Protein AF-K5WWP1-F1 (afdb_monomer_lite)

Organism: Phanerochaete carnosa (strain HHB-10118-sp) (NCBI:txid650164)

pLDDT: mean 83.4, std 16.12, range [35.53, 98.56]

Radius of gyration: 23.08 Å; chains: 1; bounding box: 50×76×66 Å

Structure (mmCIF, N/CA/C/O backbone):
data_AF-K5WWP1-F1
#
_entry.id   AF-K5WWP1-F1
#
loop_
_atom_site.group_PDB
_atom_site.id
_atom_site.type_symbol
_atom_site.label_atom_id
_atom_site.label_alt_id
_atom_site.label_comp_id
_atom_site.label_asym_id
_atom_site.label_entity_id
_atom_site.label_seq_id
_atom_site.pdbx_PDB_ins_code
_atom_site.Cartn_x
_atom_site.Cartn_y
_atom_site.Cartn_z
_atom_site.occupancy
_atom_site.B_iso_or_equiv
_atom_site.auth_seq_id
_atom_site.auth_comp_id
_atom_site.auth_asym_id
_atom_site.auth_atom_id
_atom_site.pdbx_PDB_model_num
ATOM 1 N N . MET A 1 1 ? -17.047 -21.726 -10.099 1.00 39.91 1 MET A N 1
ATOM 2 C CA . MET A 1 1 ? -16.607 -21.781 -8.687 1.00 39.91 1 MET A CA 1
ATOM 3 C C . MET A 1 1 ? -17.241 -20.630 -7.923 1.00 39.91 1 MET A C 1
ATOM 5 O O . MET A 1 1 ? -16.586 -19.659 -7.575 1.00 39.91 1 MET A O 1
ATOM 9 N N . LEU A 1 2 ? -18.554 -20.727 -7.747 1.00 35.66 2 LEU A N 1
ATOM 10 C CA . LEU A 1 2 ? -19.365 -19.831 -6.935 1.00 35.66 2 LEU A CA 1
ATOM 11 C C . LEU A 1 2 ? -19.720 -20.584 -5.651 1.00 35.66 2 LEU A C 1
ATOM 13 O O . LEU A 1 2 ? -19.898 -21.797 -5.699 1.00 35.66 2 LEU A O 1
ATOM 17 N N . SER A 1 3 ? -19.920 -19.837 -4.565 1.00 37.62 3 SER A N 1
ATOM 18 C CA . SER A 1 3 ? -20.770 -20.236 -3.438 1.00 37.62 3 SER A CA 1
ATOM 19 C C . SER A 1 3 ? -20.226 -21.298 -2.468 1.00 37.62 3 SER A C 1
ATOM 21 O O . SER A 1 3 ? -20.740 -22.408 -2.383 1.00 37.62 3 SER A O 1
ATOM 23 N N . HIS A 1 4 ? -19.306 -20.878 -1.600 1.00 35.53 4 HIS A N 1
ATOM 24 C CA . HIS A 1 4 ? -19.387 -21.226 -0.175 1.00 35.53 4 HIS A CA 1
ATOM 25 C C . HIS A 1 4 ? -19.264 -19.939 0.650 1.00 35.53 4 HIS A C 1
ATOM 27 O O . HIS A 1 4 ? -18.335 -19.750 1.428 1.00 35.53 4 HIS A O 1
ATOM 33 N N . TYR A 1 5 ? -20.208 -19.013 0.451 1.00 42.47 5 TYR A N 1
ATOM 34 C CA . TYR A 1 5 ? -20.564 -18.112 1.541 1.00 42.47 5 TYR A CA 1
ATOM 35 C C . TYR A 1 5 ? -21.242 -19.005 2.570 1.00 42.47 5 TYR A C 1
ATOM 37 O O . TYR A 1 5 ? -22.354 -19.473 2.341 1.00 42.47 5 TYR A O 1
ATOM 45 N N . ALA A 1 6 ? -20.520 -19.340 3.638 1.00 41.12 6 ALA A N 1
ATOM 46 C CA . ALA A 1 6 ? -21.132 -19.958 4.797 1.00 41.12 6 ALA A CA 1
ATOM 47 C C . ALA A 1 6 ? -22.327 -19.086 5.187 1.00 41.12 6 ALA A C 1
ATOM 49 O O . ALA A 1 6 ? -22.162 -17.885 5.420 1.00 41.12 6 ALA A O 1
ATOM 50 N N . ASP A 1 7 ? -23.518 -19.683 5.198 1.00 37.09 7 ASP A N 1
ATOM 51 C CA . ASP A 1 7 ? -24.675 -19.113 5.865 1.00 37.09 7 ASP A CA 1
ATOM 52 C C . ASP A 1 7 ? -24.217 -18.724 7.272 1.00 37.09 7 ASP A C 1
ATOM 54 O O . ASP A 1 7 ? -24.010 -19.575 8.139 1.00 37.09 7 ASP A O 1
ATOM 58 N N . TYR A 1 8 ? -24.023 -17.423 7.497 1.00 46.81 8 TYR A N 1
ATOM 59 C CA . TYR A 1 8 ? -23.934 -16.846 8.830 1.00 46.81 8 TYR A CA 1
ATOM 60 C C . TYR A 1 8 ? -25.339 -16.960 9.434 1.00 46.81 8 TYR A C 1
ATOM 62 O O . TYR A 1 8 ? -26.060 -15.975 9.596 1.00 46.81 8 TYR A O 1
ATOM 70 N N . THR A 1 9 ? -25.770 -18.187 9.745 1.00 46.62 9 THR A N 1
ATOM 71 C CA . THR A 1 9 ? -26.872 -18.425 10.668 1.00 46.62 9 THR A CA 1
ATOM 72 C C . THR A 1 9 ? -26.519 -17.650 11.921 1.00 46.62 9 THR A C 1
ATOM 74 O O . THR A 1 9 ? -25.512 -17.968 12.556 1.00 46.62 9 THR A O 1
ATOM 77 N N . SER A 1 10 ? -27.285 -16.587 12.190 1.00 51.28 10 SER A N 1
ATOM 78 C CA . SER A 1 10 ? -27.047 -15.624 13.263 1.00 51.28 10 SER A CA 1
ATOM 79 C C . SER A 1 10 ? -26.542 -16.365 14.504 1.00 51.28 10 SER A C 1
ATOM 81 O O . SER A 1 10 ? -27.315 -17.132 15.091 1.00 51.28 10 SER A O 1
ATOM 83 N N . PRO A 1 11 ? -25.243 -16.248 14.853 1.00 55.22 11 PRO A N 1
ATOM 84 C CA . PRO A 1 11 ? -24.706 -16.971 15.989 1.00 55.22 11 PRO A CA 1
ATOM 85 C C . PRO A 1 11 ? -25.549 -16.574 17.191 1.00 55.22 11 PRO A C 1
ATOM 87 O O . PRO A 1 11 ? -25.777 -15.382 17.411 1.00 55.22 11 PRO A O 1
ATOM 90 N N . ARG A 1 12 ? -26.070 -17.573 17.919 1.00 53.59 12 ARG A N 1
ATOM 91 C CA . ARG A 1 12 ? -26.784 -17.361 19.183 1.00 53.59 12 ARG A CA 1
ATOM 92 C C . ARG A 1 12 ? -25.928 -16.408 20.008 1.00 53.59 12 ARG A C 1
ATOM 94 O O . ARG A 1 12 ? -24.863 -16.805 20.470 1.00 53.59 12 ARG A O 1
ATOM 101 N N . GLN A 1 13 ? -26.363 -15.153 20.114 1.00 57.09 13 GLN A N 1
ATOM 102 C CA . GLN A 1 13 ? -25.643 -14.120 20.842 1.00 57.09 13 GLN A CA 1
ATOM 103 C C . GLN A 1 13 ? -25.680 -14.523 22.311 1.00 57.09 13 GLN A C 1
ATOM 105 O O . GLN A 1 13 ? -26.649 -14.260 23.017 1.00 57.09 13 GLN A O 1
ATOM 110 N N . THR A 1 14 ? -24.658 -15.244 22.761 1.00 63.44 14 THR A N 1
ATOM 111 C CA . THR A 1 14 ? -24.429 -15.449 24.182 1.00 63.44 14 THR A CA 1
ATOM 112 C C . THR A 1 14 ? -24.151 -14.077 24.764 1.00 63.44 14 THR A C 1
ATOM 114 O O . THR A 1 14 ? -23.163 -13.443 24.390 1.00 63.44 14 THR A O 1
ATOM 117 N N . GLU A 1 15 ? -25.046 -13.596 25.626 1.00 70.06 15 GLU A N 1
ATOM 118 C CA . GLU A 1 15 ? -24.841 -12.353 26.361 1.00 70.06 15 GLU A CA 1
ATOM 119 C C . GLU A 1 15 ? -23.456 -12.392 27.015 1.00 70.06 15 GLU A C 1
ATOM 121 O O . GLU A 1 15 ? -23.124 -13.319 27.761 1.00 70.06 15 GLU A O 1
ATOM 126 N N . CYS A 1 16 ? -22.615 -11.416 26.673 1.00 72.88 16 CYS A N 1
ATOM 127 C CA . CYS A 1 16 ? -21.295 -11.291 27.265 1.00 72.88 16 CYS A CA 1
ATOM 128 C C . CYS A 1 16 ? -21.490 -10.948 28.747 1.00 72.88 16 CYS A C 1
ATOM 130 O O . CYS A 1 16 ? -21.988 -9.877 29.073 1.00 72.88 16 CYS A O 1
ATOM 132 N N . LYS A 1 17 ? -21.152 -11.876 29.647 1.00 87.62 17 LYS A N 1
ATOM 133 C CA . LYS A 1 17 ? -21.437 -11.766 31.092 1.00 87.62 17 LYS A CA 1
ATOM 134 C C . LYS A 1 17 ? -20.478 -10.842 31.857 1.00 87.62 17 LYS A C 1
ATOM 136 O O . LYS A 1 17 ? -20.495 -10.839 33.085 1.00 87.62 17 LYS A O 1
ATOM 141 N N . LEU A 1 18 ? -19.605 -10.116 31.163 1.00 94.06 18 LEU A N 1
ATOM 142 C CA . LEU A 1 18 ? -18.640 -9.218 31.793 1.00 94.06 18 LEU A CA 1
ATOM 143 C C . LEU A 1 18 ? -19.271 -7.836 32.036 1.00 94.06 18 LEU A C 1
ATOM 145 O O . LEU A 1 18 ? -20.016 -7.362 31.178 1.00 94.06 18 LEU A O 1
ATOM 149 N N . PRO A 1 19 ? -18.963 -7.170 33.165 1.00 96.12 19 PRO A N 1
ATOM 150 C CA . PRO A 1 19 ? -19.304 -5.766 33.377 1.00 96.12 19 PRO A CA 1
ATOM 151 C C . PRO A 1 19 ? -18.791 -4.867 32.243 1.00 96.12 19 PRO A C 1
ATOM 153 O O . PRO A 1 19 ? -17.714 -5.110 31.687 1.00 96.12 19 PRO A O 1
ATOM 156 N N . ASN A 1 20 ? -19.540 -3.807 31.926 1.00 96.00 20 ASN A N 1
ATOM 157 C CA . ASN A 1 20 ? -19.209 -2.879 30.839 1.00 96.00 20 ASN A CA 1
ATOM 158 C C . ASN A 1 20 ? -17.836 -2.225 31.032 1.00 96.00 20 ASN A C 1
ATOM 160 O O . ASN A 1 20 ? -17.129 -1.994 30.058 1.00 96.00 20 ASN A O 1
ATOM 164 N N . GLU A 1 21 ? -17.438 -1.977 32.277 1.00 97.56 21 GLU A N 1
ATOM 165 C CA . GLU A 1 21 ? -16.153 -1.388 32.645 1.00 97.56 21 GLU A CA 1
ATOM 166 C C . GLU A 1 21 ? -14.987 -2.284 32.219 1.00 97.56 21 GLU A C 1
ATOM 168 O O . GLU A 1 21 ? -14.003 -1.795 31.672 1.00 97.56 21 GLU A O 1
ATOM 173 N N . LEU A 1 22 ? -15.108 -3.606 32.401 1.00 97.50 22 LEU A N 1
ATOM 174 C CA . LEU A 1 22 ? -14.073 -4.549 31.970 1.00 97.50 22 LEU A CA 1
ATOM 175 C C . LEU A 1 22 ? -14.007 -4.644 30.446 1.00 97.50 22 LEU A C 1
ATOM 177 O O . LEU A 1 22 ? -12.922 -4.729 29.880 1.00 97.50 22 LEU A O 1
ATOM 181 N N . LEU A 1 23 ? -15.155 -4.601 29.770 1.00 96.62 23 LEU A N 1
ATOM 182 C CA . LEU A 1 23 ? -15.200 -4.614 28.310 1.00 96.62 23 LEU A CA 1
ATOM 183 C C . LEU A 1 23 ? -14.644 -3.313 27.698 1.00 96.62 23 LEU A C 1
ATOM 185 O O . LEU A 1 23 ? -13.968 -3.352 26.667 1.00 96.62 23 LEU A O 1
ATOM 189 N N . LEU A 1 24 ? -14.892 -2.162 28.320 1.00 97.31 24 LEU A N 1
ATOM 190 C CA . LEU A 1 24 ? -14.270 -0.899 27.925 1.00 97.31 24 LEU A CA 1
ATOM 191 C C . LEU A 1 24 ? -12.760 -0.941 28.155 1.00 97.31 24 LEU A C 1
ATOM 193 O O . LEU A 1 24 ? -12.010 -0.606 27.243 1.00 97.31 24 LEU A O 1
ATOM 197 N N . LEU A 1 25 ? -12.317 -1.458 29.305 1.00 98.12 25 LEU A N 1
ATOM 198 C CA . LEU A 1 25 ? -10.896 -1.623 29.602 1.00 98.12 25 LEU A CA 1
ATOM 199 C C . LEU A 1 25 ? -10.204 -2.496 28.547 1.00 98.12 25 LEU A C 1
ATOM 201 O O . LEU A 1 25 ? -9.134 -2.135 28.067 1.00 98.12 25 LEU A O 1
ATOM 205 N N . VAL A 1 26 ? -10.824 -3.608 28.131 1.00 98.19 26 VAL A N 1
ATOM 206 C CA . VAL A 1 26 ? -10.305 -4.444 27.035 1.00 98.19 26 VAL A CA 1
ATOM 207 C C . VAL A 1 26 ? -10.187 -3.634 25.745 1.00 98.19 26 VAL A C 1
ATOM 209 O O . VAL A 1 26 ? -9.126 -3.663 25.132 1.00 98.19 26 VAL A O 1
ATOM 212 N N . LYS A 1 27 ? -11.223 -2.873 25.355 1.00 97.75 27 LYS A N 1
ATOM 213 C CA . LYS A 1 27 ? -11.183 -2.018 24.153 1.00 97.75 27 LYS A CA 1
ATOM 214 C C . LYS A 1 27 ? -10.013 -1.037 24.184 1.00 97.75 27 LYS A C 1
ATOM 216 O O . LYS A 1 27 ? -9.342 -0.872 23.173 1.00 97.75 27 LYS A O 1
ATOM 221 N N . GLU A 1 28 ? -9.805 -0.381 25.321 1.00 97.94 28 GLU A N 1
ATOM 222 C CA . GLU A 1 28 ? -8.765 0.635 25.514 1.00 97.94 28 GLU A CA 1
ATOM 223 C C . GLU A 1 28 ? -7.345 0.054 25.492 1.00 97.94 28 GLU A C 1
ATOM 225 O O . GLU A 1 28 ? -6.395 0.782 25.219 1.00 97.94 28 GLU A O 1
ATOM 230 N N . HIS A 1 29 ? -7.195 -1.253 25.731 1.00 98.31 29 HIS A N 1
ATOM 231 C CA . HIS A 1 29 ? -5.912 -1.952 25.647 1.00 98.31 29 HIS A CA 1
ATOM 232 C C . HIS A 1 29 ? -5.615 -2.535 24.259 1.00 98.31 29 HIS A C 1
ATOM 234 O O . HIS A 1 29 ? -4.493 -2.990 24.031 1.00 98.31 29 HIS A O 1
ATOM 240 N N . ILE A 1 30 ? -6.577 -2.536 23.328 1.00 98.50 30 ILE A N 1
ATOM 241 C CA . ILE A 1 30 ? -6.316 -2.919 21.936 1.00 98.50 30 ILE A CA 1
ATOM 242 C C . ILE A 1 30 ? -5.575 -1.751 21.265 1.00 98.50 30 ILE A C 1
ATOM 244 O O . ILE A 1 30 ? -6.114 -0.641 21.235 1.00 98.50 30 ILE A O 1
ATOM 248 N N . PRO A 1 31 ? -4.357 -1.954 20.724 1.00 98.19 31 PRO A N 1
ATOM 249 C CA . PRO A 1 31 ? -3.653 -0.899 20.006 1.00 98.19 31 PRO A CA 1
ATOM 250 C C . PRO A 1 31 ? -4.474 -0.402 18.815 1.00 98.19 31 PRO A C 1
ATOM 252 O O . PRO A 1 31 ? -4.987 -1.212 18.050 1.00 98.19 31 PRO A O 1
ATOM 255 N N . LEU A 1 32 ? -4.511 0.915 18.593 1.00 98.00 32 LEU A N 1
ATOM 256 C CA . LEU A 1 32 ? -5.293 1.527 17.508 1.00 98.00 32 LEU A CA 1
ATOM 257 C C . LEU A 1 32 ? -4.978 0.937 16.118 1.00 98.00 32 LEU A C 1
ATOM 259 O O . LEU A 1 32 ? -5.867 0.821 15.276 1.00 98.00 32 LEU A O 1
ATOM 263 N N . ALA A 1 33 ? -3.720 0.545 15.893 1.00 98.00 33 ALA A N 1
ATOM 264 C CA . ALA A 1 33 ? -3.243 -0.074 14.657 1.00 98.00 33 ALA A CA 1
ATOM 265 C C . ALA A 1 33 ? -3.617 -1.566 14.510 1.00 98.00 33 ALA A C 1
ATOM 267 O O . ALA A 1 33 ? -3.493 -2.128 13.422 1.00 98.00 33 ALA A O 1
ATOM 268 N N . ASP A 1 34 ? -4.070 -2.232 15.580 1.00 98.31 34 ASP A N 1
ATOM 269 C CA . ASP A 1 34 ? -4.503 -3.634 15.549 1.00 98.31 34 ASP A CA 1
ATOM 270 C C . ASP A 1 34 ? -5.943 -3.749 15.029 1.00 98.31 34 ASP A C 1
ATOM 272 O O . ASP A 1 34 ? -6.910 -4.053 15.740 1.00 98.31 34 ASP A O 1
ATOM 276 N N . LEU A 1 35 ? -6.073 -3.488 13.728 1.00 98.19 35 LEU A N 1
ATOM 277 C CA . LEU A 1 35 ? -7.342 -3.479 13.013 1.00 98.19 35 LEU A CA 1
ATOM 278 C C . LEU A 1 35 ? -8.082 -4.823 13.131 1.00 98.19 35 LEU A C 1
ATOM 280 O O . LEU A 1 35 ? -9.309 -4.849 13.234 1.00 98.19 35 LEU A O 1
ATOM 284 N N . ARG A 1 36 ? -7.349 -5.948 13.167 1.00 98.00 36 ARG A N 1
ATOM 285 C CA . ARG A 1 36 ? -7.922 -7.301 13.304 1.00 98.00 36 ARG A CA 1
ATOM 286 C C . ARG A 1 36 ? -8.664 -7.445 14.621 1.00 98.00 36 ARG A C 1
ATOM 288 O O . ARG A 1 36 ? -9.837 -7.823 14.628 1.00 98.00 36 ARG A O 1
ATOM 295 N N . THR A 1 37 ? -7.988 -7.129 15.721 1.00 98.25 37 THR A N 1
ATOM 296 C CA . THR A 1 37 ? -8.565 -7.270 17.056 1.00 98.25 37 THR A CA 1
ATOM 297 C C . THR A 1 37 ? -9.731 -6.305 17.241 1.00 98.25 37 THR A C 1
ATOM 299 O O . THR A 1 37 ? -10.771 -6.718 17.752 1.00 98.25 37 THR A O 1
ATOM 302 N N . HIS A 1 38 ? -9.640 -5.070 16.734 1.00 98.56 38 HIS A N 1
ATOM 303 C CA . HIS A 1 38 ? -10.761 -4.127 16.773 1.00 98.56 38 HIS A CA 1
ATOM 304 C C . HIS A 1 38 ? -12.004 -4.632 16.033 1.00 98.56 38 HIS A C 1
ATOM 306 O O . HIS A 1 38 ? -13.102 -4.585 16.595 1.00 98.56 38 HIS A O 1
ATOM 312 N N . VAL A 1 39 ? -11.857 -5.152 14.809 1.00 98.38 39 VAL A N 1
ATOM 313 C CA . VAL A 1 39 ? -12.987 -5.688 14.030 1.00 98.38 39 VAL A CA 1
ATOM 314 C C . VAL A 1 39 ? -13.602 -6.913 14.716 1.00 98.38 39 VAL A C 1
ATOM 316 O O . VAL A 1 39 ? -14.821 -6.972 14.888 1.00 98.38 39 VAL A O 1
ATOM 319 N N . CYS A 1 40 ? -12.788 -7.861 15.190 1.00 97.94 40 CYS A N 1
ATOM 320 C CA . CYS A 1 40 ? -13.283 -9.020 15.943 1.00 97.94 40 CYS A CA 1
ATOM 321 C C . CYS A 1 40 ? -14.009 -8.614 17.228 1.00 97.94 40 CYS A C 1
ATOM 323 O O . CYS A 1 40 ? -15.088 -9.131 17.535 1.00 97.94 40 CYS A O 1
ATOM 325 N N . TYR A 1 41 ? -13.443 -7.657 17.964 1.00 97.81 41 TYR A N 1
ATOM 326 C CA . TYR A 1 41 ? -14.038 -7.160 19.193 1.00 97.81 41 TYR A CA 1
ATOM 327 C C . TYR A 1 41 ? -15.385 -6.492 18.908 1.00 97.81 41 TYR A C 1
ATOM 329 O O . TYR A 1 41 ? -16.392 -6.852 19.516 1.00 97.81 41 TYR A O 1
ATOM 337 N N . TYR A 1 42 ? -15.444 -5.618 17.896 1.00 97.94 42 TYR A N 1
ATOM 338 C CA . TYR A 1 42 ? -16.677 -4.970 17.441 1.00 97.94 42 TYR A CA 1
ATOM 339 C C . TYR A 1 42 ? -17.799 -5.977 17.136 1.00 97.94 42 TYR A C 1
ATOM 341 O O . TYR A 1 42 ? -18.952 -5.754 17.507 1.00 97.94 42 TYR A O 1
ATOM 349 N N . HIS A 1 43 ? -17.470 -7.104 16.497 1.00 96.38 43 HIS A N 1
ATOM 350 C CA . HIS A 1 43 ? -18.441 -8.134 16.117 1.00 96.38 43 HIS A CA 1
ATOM 351 C C . HIS A 1 43 ? -18.868 -9.079 17.248 1.00 96.38 43 HIS A C 1
ATOM 353 O O . HIS A 1 43 ? -19.761 -9.900 17.036 1.00 96.38 43 HIS A O 1
ATOM 359 N N . THR A 1 44 ? -18.295 -8.961 18.447 1.00 95.62 44 THR A N 1
ATOM 360 C CA . THR A 1 44 ? -18.605 -9.867 19.562 1.00 95.62 44 THR A CA 1
ATOM 361 C C . THR A 1 44 ? -20.058 -9.715 20.040 1.00 95.62 44 THR A C 1
ATOM 363 O O . THR A 1 44 ? -20.765 -10.711 20.185 1.00 95.62 44 THR A O 1
ATOM 366 N N . CYS A 1 45 ? -20.540 -8.484 20.269 1.00 93.94 45 CYS A N 1
ATOM 367 C CA . CYS A 1 45 ? -21.948 -8.206 20.589 1.00 93.94 45 CYS A CA 1
ATOM 368 C C . CYS A 1 45 ? -22.319 -6.725 20.372 1.00 93.94 45 CYS A C 1
ATOM 370 O O . CYS A 1 45 ? -21.453 -5.860 20.244 1.00 93.94 45 CYS A O 1
ATOM 372 N N . LYS A 1 46 ? -23.625 -6.409 20.382 1.00 94.81 46 LYS A N 1
ATOM 373 C CA . LYS A 1 46 ? -24.134 -5.032 20.197 1.00 94.81 46 LYS A CA 1
ATOM 374 C C . LYS A 1 46 ? -23.629 -4.052 21.261 1.00 94.81 46 LYS A C 1
ATOM 376 O O . LYS A 1 46 ? -23.347 -2.902 20.937 1.00 94.81 46 LYS A O 1
ATOM 381 N N . THR A 1 47 ? -23.492 -4.506 22.508 1.00 95.12 47 THR A N 1
ATOM 382 C CA . THR A 1 47 ? -22.943 -3.693 23.601 1.00 95.12 47 THR A CA 1
ATOM 383 C C . THR A 1 47 ? -21.512 -3.262 23.287 1.00 95.12 47 THR A C 1
ATOM 385 O O . THR A 1 47 ? -21.204 -2.079 23.375 1.00 95.12 47 THR A O 1
ATOM 388 N N . ILE A 1 48 ? -20.662 -4.178 22.811 1.00 96.94 48 ILE A N 1
ATOM 389 C CA . ILE A 1 48 ? -19.278 -3.844 22.449 1.00 96.94 48 ILE A CA 1
ATOM 390 C C . ILE A 1 48 ? -19.223 -2.894 21.252 1.00 96.94 48 ILE A C 1
ATOM 392 O O . ILE A 1 48 ? -18.479 -1.915 21.281 1.00 96.94 48 ILE A O 1
ATOM 396 N N . ALA A 1 49 ? -20.050 -3.121 20.230 1.00 97.06 49 ALA A N 1
ATOM 397 C CA . ALA A 1 49 ? -20.163 -2.206 19.098 1.00 97.06 49 ALA A CA 1
ATOM 398 C C . ALA A 1 49 ? -20.506 -0.765 19.535 1.00 97.06 49 ALA A C 1
ATOM 400 O O . ALA A 1 49 ? -19.979 0.186 18.958 1.00 97.06 49 ALA A O 1
ATOM 401 N N . SER A 1 50 ? -21.326 -0.597 20.583 1.00 96.88 50 SER A N 1
ATOM 402 C CA . SER A 1 50 ? -21.681 0.725 21.124 1.00 96.88 50 SER A CA 1
ATOM 403 C C . SER A 1 50 ? -20.518 1.456 21.811 1.00 96.88 50 SER A C 1
ATOM 405 O O . SER A 1 50 ? -20.519 2.682 21.867 1.00 96.88 50 SER A O 1
ATOM 407 N N . PHE A 1 51 ? -19.474 0.744 22.256 1.00 97.94 51 PHE A N 1
ATOM 408 C CA . PHE A 1 51 ? -18.283 1.358 22.866 1.00 97.94 51 PHE A CA 1
ATOM 409 C C . PHE A 1 51 ? -17.382 2.099 21.874 1.00 97.94 51 PHE A C 1
ATOM 411 O O . PHE A 1 51 ? -16.461 2.813 22.281 1.00 97.94 51 PHE A O 1
ATOM 418 N N . TYR A 1 52 ? -17.617 1.930 20.573 1.00 98.00 52 TYR A N 1
ATOM 419 C CA . TYR A 1 52 ? -16.955 2.702 19.522 1.00 98.00 52 TYR A CA 1
ATOM 420 C C . TYR A 1 52 ? -17.666 4.034 19.228 1.00 98.00 52 TYR A C 1
ATOM 422 O O . TYR A 1 52 ? -17.218 4.775 18.358 1.00 98.00 52 TYR A O 1
ATOM 430 N N . GLY A 1 53 ? -18.731 4.353 19.973 1.00 97.62 53 GLY A N 1
ATOM 431 C CA . GLY A 1 53 ? -19.431 5.629 19.901 1.00 97.62 53 GLY A CA 1
ATOM 432 C C . GLY A 1 53 ? -20.590 5.651 18.907 1.00 97.62 53 GLY A C 1
ATOM 433 O O . GLY A 1 53 ? -21.028 4.614 18.395 1.00 97.62 53 GLY A O 1
ATOM 434 N N . ASP A 1 54 ? -21.105 6.850 18.650 1.00 97.56 54 ASP A N 1
ATOM 435 C CA . ASP A 1 54 ? -22.101 7.096 17.607 1.00 97.56 54 ASP A CA 1
ATOM 436 C C . ASP A 1 54 ? -21.512 6.950 16.187 1.00 97.56 54 ASP A C 1
ATOM 438 O O . ASP A 1 54 ? -20.350 6.590 15.999 1.00 97.56 54 ASP A O 1
ATOM 442 N N . ASN A 1 55 ? -22.316 7.203 15.152 1.00 96.62 55 ASN A N 1
ATOM 443 C CA . ASN A 1 55 ? -21.874 7.048 13.763 1.00 96.62 55 ASN A CA 1
ATOM 444 C C . ASN A 1 55 ? -20.688 7.957 13.394 1.00 96.62 55 ASN A C 1
ATOM 446 O O . ASN A 1 55 ? -19.834 7.538 12.615 1.00 96.62 55 ASN A O 1
ATOM 450 N N . SER A 1 56 ? -20.628 9.173 13.943 1.00 97.12 56 SER A N 1
ATOM 451 C CA . SER A 1 56 ? -19.545 10.125 13.678 1.00 97.12 56 SER A CA 1
ATOM 452 C C . SER A 1 56 ? -18.257 9.665 14.359 1.00 97.12 56 SER A C 1
ATOM 454 O O . SER A 1 56 ? -17.209 9.553 13.725 1.00 97.12 56 SER A O 1
ATOM 456 N N . GLN A 1 57 ? -18.362 9.285 15.635 1.00 97.31 57 GLN A N 1
ATOM 457 C CA . GLN A 1 57 ? -17.246 8.754 16.418 1.00 97.31 57 GLN A CA 1
ATOM 458 C C . GLN A 1 57 ? -16.698 7.452 15.825 1.00 97.31 57 GLN A C 1
ATOM 460 O O . GLN A 1 57 ? -15.484 7.274 15.754 1.00 97.31 57 GLN A O 1
ATOM 465 N N . GLN A 1 58 ? -17.573 6.567 15.336 1.00 97.31 58 GLN A N 1
ATOM 466 C CA . GLN A 1 58 ? -17.159 5.355 14.634 1.00 97.31 58 GLN A CA 1
ATOM 467 C C . GLN A 1 58 ? -16.435 5.683 13.330 1.00 97.31 58 GLN A C 1
ATOM 469 O O . GLN A 1 58 ? -15.391 5.094 13.067 1.00 97.31 58 GLN A O 1
ATOM 474 N N . ALA A 1 59 ? -16.965 6.594 12.508 1.00 96.62 59 ALA A N 1
ATOM 475 C CA . ALA A 1 59 ? -16.325 6.970 11.249 1.00 96.62 59 ALA A CA 1
ATOM 476 C C . ALA A 1 59 ? -14.894 7.477 11.480 1.00 96.62 59 ALA A C 1
ATOM 478 O O . ALA A 1 59 ? -13.970 7.033 10.798 1.00 96.62 59 ALA A O 1
ATOM 479 N N . GLU A 1 60 ? -14.712 8.328 12.490 1.00 96.81 60 GLU A N 1
ATOM 480 C CA . GLU A 1 60 ? -13.403 8.850 12.870 1.00 96.81 60 GLU A CA 1
ATOM 481 C C . GLU A 1 60 ? -12.488 7.764 13.448 1.00 96.81 60 GLU A C 1
ATOM 483 O O . GLU A 1 60 ? -11.337 7.637 13.036 1.00 96.81 60 GLU A O 1
ATOM 488 N N . PHE A 1 61 ? -13.001 6.913 14.339 1.00 97.94 61 PHE A N 1
ATOM 489 C CA . PHE A 1 61 ? -12.239 5.792 14.884 1.00 97.94 61 PHE A CA 1
ATOM 490 C C . PHE A 1 61 ? -11.710 4.864 13.779 1.00 97.94 61 PHE A C 1
ATOM 492 O O . PHE A 1 61 ? -10.523 4.538 13.763 1.00 97.94 61 PHE A O 1
ATOM 499 N N . TRP A 1 62 ? -12.570 4.448 12.842 1.00 98.00 62 TRP A N 1
ATOM 500 C CA . TRP A 1 62 ? -12.178 3.531 11.770 1.00 98.00 62 TRP A CA 1
ATOM 501 C C . TRP A 1 62 ? -11.236 4.187 10.766 1.00 98.00 62 TRP A C 1
ATOM 503 O O . TRP A 1 62 ? -10.333 3.511 10.282 1.00 98.00 62 TRP A O 1
ATOM 513 N N . ARG A 1 63 ? -11.390 5.492 10.495 1.00 97.19 63 ARG A N 1
ATOM 514 C CA . ARG A 1 63 ? -10.417 6.262 9.708 1.00 97.19 63 ARG A CA 1
ATOM 515 C C . ARG A 1 63 ? -9.034 6.157 10.336 1.00 97.19 63 ARG A C 1
ATOM 517 O O . ARG A 1 63 ? -8.101 5.703 9.684 1.00 97.19 63 ARG A O 1
ATOM 524 N N . ARG A 1 64 ? -8.925 6.523 11.616 1.00 97.31 64 ARG A N 1
ATOM 525 C CA . ARG A 1 64 ? -7.661 6.503 12.357 1.00 97.31 64 ARG A CA 1
ATOM 526 C C . ARG A 1 64 ? -7.076 5.093 12.413 1.00 97.31 64 ARG A C 1
ATOM 528 O O . ARG A 1 64 ? -5.926 4.896 12.044 1.00 97.31 64 ARG A O 1
ATOM 535 N N . SER A 1 65 ? -7.872 4.095 12.793 1.00 98.12 65 SER A N 1
ATOM 536 C CA . SER A 1 65 ? -7.412 2.704 12.890 1.00 98.12 65 SER A CA 1
ATOM 537 C C . SER A 1 65 ? -6.898 2.159 11.548 1.00 98.12 65 SER A C 1
ATOM 539 O O . SER A 1 65 ? -5.815 1.577 11.505 1.00 98.12 65 SER A O 1
ATOM 541 N N . CYS A 1 66 ? -7.601 2.415 10.436 1.00 98.19 66 CYS A N 1
ATOM 542 C CA . CYS A 1 66 ? -7.127 2.056 9.095 1.00 98.19 66 CYS A CA 1
ATOM 543 C C . CYS A 1 66 ? -5.825 2.782 8.733 1.00 98.19 66 CYS A C 1
ATOM 545 O O . CYS A 1 66 ? -4.871 2.126 8.314 1.00 98.19 66 CYS A O 1
ATOM 547 N N . SER A 1 67 ? -5.747 4.097 8.959 1.00 96.94 67 SER A N 1
ATOM 548 C CA . SER A 1 67 ? -4.535 4.879 8.703 1.00 96.94 67 SER A CA 1
ATOM 549 C C . SER A 1 67 ? -3.329 4.347 9.480 1.00 96.94 67 SER A C 1
ATOM 551 O O . SER A 1 67 ? -2.270 4.168 8.888 1.00 96.94 67 SER A O 1
ATOM 553 N N . PHE A 1 68 ? -3.491 4.017 10.767 1.00 97.75 68 PHE A N 1
ATOM 554 C CA . PHE A 1 68 ? -2.440 3.439 11.619 1.00 97.75 68 PHE A CA 1
ATOM 555 C C . PHE A 1 68 ? -2.065 1.995 11.259 1.00 97.75 68 PHE A C 1
ATOM 557 O O . PHE A 1 68 ? -0.944 1.571 11.535 1.00 97.75 68 PHE A O 1
ATOM 564 N N . ALA A 1 69 ? -2.970 1.254 10.618 1.00 98.12 69 ALA A N 1
ATOM 565 C CA . ALA A 1 69 ? -2.700 -0.062 10.036 1.00 98.12 69 ALA A CA 1
ATOM 566 C C . ALA A 1 69 ? -2.102 0.019 8.612 1.00 98.12 69 ALA A C 1
ATOM 568 O O . ALA A 1 69 ? -1.854 -1.006 7.970 1.00 98.12 69 ALA A O 1
ATOM 569 N N . GLY A 1 70 ? -1.893 1.234 8.091 1.00 97.56 70 GLY A N 1
ATOM 570 C CA . GLY A 1 70 ? -1.369 1.493 6.751 1.00 97.56 70 GLY A CA 1
ATOM 571 C C . GLY A 1 70 ? -2.330 1.132 5.635 1.00 97.56 70 GLY A C 1
ATOM 572 O O . GLY A 1 70 ? -1.883 0.762 4.554 1.00 97.56 70 GLY A O 1
ATOM 573 N N . ILE A 1 71 ? -3.630 1.217 5.904 1.00 98.06 71 ILE A N 1
ATOM 574 C CA . ILE A 1 71 ? -4.715 0.971 4.960 1.00 98.06 71 ILE A CA 1
ATOM 575 C C . ILE A 1 71 ? -5.274 2.319 4.499 1.00 98.06 71 ILE A C 1
ATOM 577 O O . ILE A 1 71 ? -5.822 3.086 5.287 1.00 98.06 71 ILE A O 1
ATOM 581 N N . GLY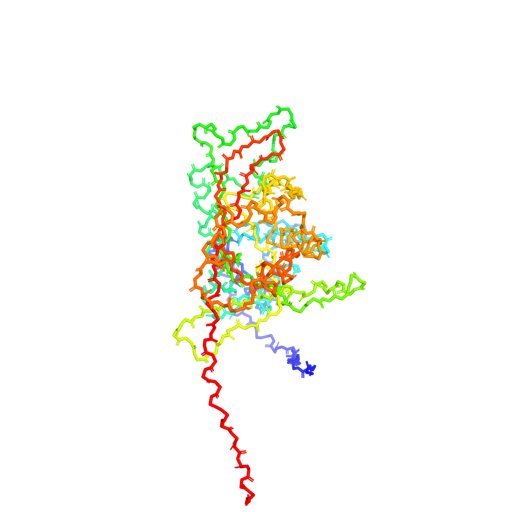 A 1 72 ? -5.132 2.594 3.207 1.00 96.75 72 GLY A N 1
ATOM 582 C CA . GLY A 1 72 ? -5.607 3.795 2.538 1.00 96.75 72 GLY A CA 1
ATOM 583 C C . GLY A 1 72 ? -6.997 3.661 1.914 1.00 96.75 72 GLY A C 1
ATOM 584 O O . GLY A 1 72 ? -7.618 2.593 1.883 1.00 96.75 72 GLY A O 1
ATOM 585 N N . TRP A 1 73 ? -7.468 4.794 1.397 1.00 95.75 73 TRP A N 1
ATOM 586 C CA . TRP A 1 73 ? -8.778 4.962 0.772 1.00 95.75 73 TRP A CA 1
ATOM 587 C C . TRP A 1 73 ? -8.695 4.801 -0.747 1.00 95.75 73 TRP A C 1
ATOM 589 O O . TRP A 1 73 ? -7.878 5.447 -1.400 1.00 95.75 73 TRP A O 1
ATOM 599 N N . LEU A 1 74 ? -9.589 4.005 -1.326 1.00 95.38 74 LEU A N 1
ATOM 600 C CA . LEU A 1 74 ? -9.780 3.876 -2.767 1.00 95.38 74 LEU A CA 1
ATOM 601 C C . LEU A 1 74 ? -10.980 4.713 -3.222 1.00 95.38 74 LEU A C 1
ATOM 603 O O . LEU A 1 74 ? -11.967 4.878 -2.513 1.00 95.38 74 LEU A O 1
ATOM 607 N N . LYS A 1 75 ? -10.954 5.195 -4.469 1.00 91.81 75 LYS A N 1
ATOM 608 C CA . LYS A 1 75 ? -12.030 6.045 -5.028 1.00 91.81 75 LYS A CA 1
ATOM 609 C C . LYS A 1 75 ? -13.434 5.419 -4.989 1.00 91.81 75 LYS A C 1
ATOM 611 O O . LYS A 1 75 ? -14.409 6.155 -5.067 1.00 91.81 75 LYS A O 1
ATOM 616 N N . ALA A 1 76 ? -13.532 4.091 -4.929 1.00 91.62 76 ALA A N 1
ATOM 617 C CA . ALA A 1 76 ? -14.800 3.361 -4.912 1.00 91.62 76 ALA A CA 1
ATOM 618 C C . ALA A 1 76 ? -15.390 3.179 -3.502 1.00 91.62 76 ALA A C 1
ATOM 620 O O . ALA A 1 76 ? -16.473 2.613 -3.375 1.00 91.62 76 ALA A O 1
ATOM 621 N N . ASP A 1 77 ? -14.688 3.617 -2.457 1.00 94.44 77 ASP A N 1
ATOM 622 C CA . ASP A 1 77 ? -15.110 3.373 -1.085 1.00 94.44 77 ASP A CA 1
ATOM 623 C C . ASP A 1 77 ? -16.189 4.344 -0.611 1.00 94.44 77 ASP A C 1
ATOM 625 O O . ASP A 1 77 ? -16.223 5.518 -0.985 1.00 94.44 77 ASP A O 1
ATOM 629 N N . SER A 1 78 ? -17.046 3.839 0.273 1.00 94.19 78 SER A N 1
ATOM 630 C CA . SER A 1 78 ? -18.136 4.580 0.909 1.00 94.19 78 SER A CA 1
ATOM 631 C C . SER A 1 78 ? -17.874 4.900 2.380 1.00 94.19 78 SER A C 1
ATOM 633 O O . SER A 1 78 ? -18.313 5.945 2.859 1.00 94.19 78 SER A O 1
ATOM 635 N N . SER A 1 79 ? -17.168 4.036 3.120 1.00 97.06 79 SER A N 1
ATOM 636 C CA . SER A 1 79 ? -16.872 4.265 4.539 1.00 97.06 79 SER A CA 1
ATOM 637 C C . SER A 1 79 ? -15.624 3.527 5.038 1.00 97.06 79 SER A C 1
ATOM 639 O O . SER A 1 79 ? -15.343 2.395 4.647 1.00 97.06 79 SER A O 1
ATOM 641 N N . TRP A 1 80 ? -14.910 4.133 5.994 1.00 97.50 80 TRP A N 1
ATOM 642 C CA . TRP A 1 80 ? -13.733 3.524 6.637 1.00 97.50 80 TRP A CA 1
ATOM 643 C C . TRP A 1 80 ? -14.060 2.251 7.412 1.00 97.50 80 TRP A C 1
ATOM 645 O O . TRP A 1 80 ? -13.244 1.336 7.494 1.00 97.50 80 TRP A O 1
ATOM 655 N N . LYS A 1 81 ? -15.277 2.176 7.953 1.00 98.12 81 LYS A N 1
ATOM 656 C CA . LYS A 1 81 ? -15.774 0.998 8.657 1.00 98.12 81 LYS A CA 1
ATOM 657 C C . LYS A 1 81 ? -15.947 -0.193 7.717 1.00 98.12 81 LYS A C 1
ATOM 659 O O . LYS A 1 81 ? -15.517 -1.292 8.049 1.00 98.12 81 LYS A O 1
ATOM 664 N N . GLU A 1 82 ? -16.553 0.018 6.549 1.00 97.81 82 GLU A N 1
ATOM 665 C CA . GLU A 1 82 ? -16.696 -1.035 5.536 1.00 97.81 82 GLU A CA 1
ATOM 666 C C . GLU A 1 82 ? -15.333 -1.479 5.014 1.00 97.81 82 GLU A C 1
ATOM 668 O O . GLU A 1 82 ? -15.106 -2.681 4.912 1.00 97.81 82 GLU A O 1
ATOM 673 N N . ILE A 1 83 ? -14.404 -0.540 4.785 1.00 97.81 83 ILE A N 1
ATOM 674 C CA . ILE A 1 83 ? -13.016 -0.857 4.422 1.00 97.81 83 ILE A CA 1
ATOM 675 C C . ILE A 1 83 ? -12.379 -1.769 5.473 1.00 97.81 83 ILE A C 1
ATOM 677 O O . ILE A 1 83 ? -11.840 -2.819 5.120 1.00 97.81 83 ILE A O 1
ATOM 681 N N . ALA A 1 84 ? -12.448 -1.397 6.756 1.00 98.31 84 ALA A N 1
ATOM 682 C CA . ALA A 1 84 ? -11.895 -2.195 7.845 1.00 98.31 84 ALA A CA 1
ATOM 683 C C . ALA A 1 84 ? -12.492 -3.608 7.847 1.00 98.31 84 ALA A C 1
ATOM 685 O O . ALA A 1 84 ? -11.765 -4.602 7.876 1.00 98.31 84 ALA A O 1
ATOM 686 N N . PHE A 1 85 ? -13.818 -3.706 7.760 1.00 98.06 85 PHE A N 1
ATOM 687 C CA . PHE A 1 85 ? -14.524 -4.981 7.853 1.00 98.06 85 PHE A CA 1
ATOM 688 C C . PHE A 1 85 ? -14.237 -5.869 6.645 1.00 98.06 85 PHE A C 1
ATOM 690 O O . PHE A 1 85 ? -13.941 -7.047 6.820 1.00 98.06 85 PHE A O 1
ATOM 697 N N . GLU A 1 86 ? -14.257 -5.314 5.432 1.00 97.31 86 GLU A N 1
ATOM 698 C CA . GLU A 1 86 ? -13.904 -6.029 4.205 1.00 97.31 86 GLU A CA 1
ATOM 699 C C . GLU A 1 86 ? -12.461 -6.547 4.265 1.00 97.31 86 GLU A C 1
ATOM 70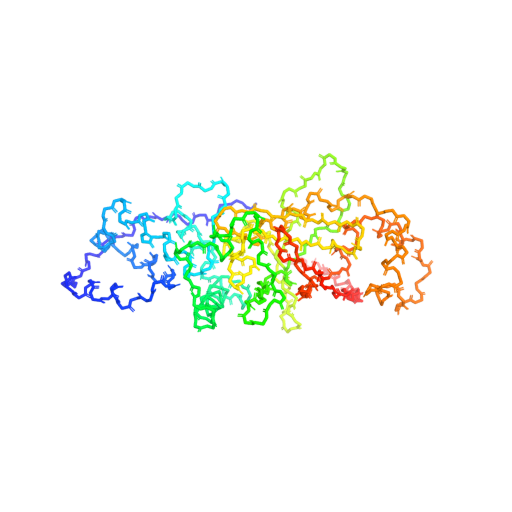1 O O . GLU A 1 86 ? -12.205 -7.719 3.973 1.00 97.31 86 GLU A O 1
ATOM 706 N N . THR A 1 87 ? -11.531 -5.683 4.681 1.00 97.38 87 THR A N 1
ATOM 707 C CA . THR A 1 87 ? -10.101 -5.989 4.785 1.00 97.38 87 THR A CA 1
ATOM 708 C C . THR A 1 87 ? -9.868 -7.167 5.722 1.00 97.38 87 THR A C 1
ATOM 710 O O . THR A 1 87 ? -9.204 -8.139 5.348 1.00 97.38 87 THR A O 1
ATOM 713 N N . ILE A 1 88 ? -10.471 -7.127 6.913 1.00 97.94 88 ILE A N 1
ATOM 714 C CA . ILE A 1 88 ? -10.310 -8.192 7.901 1.00 97.94 88 ILE A CA 1
ATOM 715 C C . ILE A 1 88 ? -11.050 -9.470 7.490 1.00 97.94 88 ILE A C 1
ATOM 717 O O . ILE A 1 88 ? -10.479 -10.554 7.603 1.00 97.94 88 ILE A O 1
ATOM 721 N N . ALA A 1 89 ? -12.272 -9.361 6.967 1.00 96.75 89 ALA A N 1
ATOM 722 C CA . ALA A 1 89 ? -13.084 -10.518 6.600 1.00 96.75 89 ALA A CA 1
ATOM 723 C C . ALA A 1 89 ? -12.493 -11.325 5.436 1.00 96.75 89 ALA A C 1
ATOM 725 O O . ALA A 1 89 ? -12.576 -12.551 5.442 1.00 96.75 89 ALA A O 1
ATOM 726 N N . ARG A 1 90 ? -11.916 -10.658 4.428 1.00 95.44 90 ARG A N 1
ATOM 727 C CA . ARG A 1 90 ? -11.389 -11.338 3.233 1.00 95.44 90 ARG A CA 1
ATOM 728 C C . ARG A 1 90 ? -9.950 -11.801 3.400 1.00 95.44 90 ARG A C 1
ATOM 730 O O . ARG A 1 90 ? -9.615 -12.885 2.934 1.00 95.44 90 ARG A O 1
ATOM 737 N N . ASP A 1 91 ? -9.124 -10.989 4.053 1.00 95.06 91 ASP A N 1
ATOM 738 C CA . ASP A 1 91 ? -7.675 -11.178 4.041 1.00 95.06 91 ASP A CA 1
ATOM 739 C C . ASP A 1 91 ? -7.007 -11.015 5.408 1.00 95.06 91 ASP A C 1
ATOM 741 O O . ASP A 1 91 ? -5.886 -11.484 5.570 1.00 95.06 91 ASP A O 1
ATOM 745 N N . GLY A 1 92 ? -7.649 -10.418 6.416 1.00 93.69 92 GLY A N 1
ATOM 746 C CA . GLY A 1 92 ? -7.022 -10.167 7.723 1.00 93.69 92 GLY A CA 1
ATOM 747 C C . GLY A 1 92 ? -6.467 -11.421 8.408 1.00 93.69 92 GLY A C 1
ATOM 748 O O . GLY A 1 92 ? -5.508 -11.336 9.172 1.00 93.69 92 GLY A O 1
ATOM 749 N N . PHE A 1 93 ? -7.020 -12.592 8.092 1.00 94.12 93 PHE A N 1
ATOM 750 C CA . PHE A 1 93 ? -6.573 -13.890 8.605 1.00 94.12 93 PHE A CA 1
ATOM 751 C C . PHE A 1 93 ? -5.826 -14.745 7.572 1.00 94.12 93 PHE A C 1
ATOM 753 O O . PHE A 1 93 ? -5.589 -15.925 7.825 1.00 94.12 93 PHE A O 1
ATOM 760 N N . CYS A 1 94 ? -5.426 -14.179 6.423 1.00 90.19 94 CYS A N 1
ATOM 761 C CA . CYS A 1 94 ? -4.483 -14.848 5.522 1.00 90.19 94 CYS A CA 1
ATOM 762 C C . CYS A 1 94 ? -3.208 -15.192 6.320 1.00 90.19 94 CYS A C 1
ATOM 764 O O . CYS A 1 94 ? -2.587 -14.317 6.925 1.00 90.19 94 CYS A O 1
ATOM 766 N N . SER A 1 95 ? -2.832 -16.475 6.319 1.00 86.38 95 SER A N 1
ATOM 767 C CA . SER A 1 95 ? -1.642 -17.002 7.001 1.00 86.38 95 SER A CA 1
ATOM 768 C C . SER A 1 95 ? -0.361 -16.876 6.174 1.00 86.38 95 SER A C 1
ATOM 770 O O . SER A 1 95 ? 0.717 -17.222 6.650 1.00 86.38 95 SER A O 1
ATOM 772 N N . HIS A 1 96 ? -0.467 -16.422 4.925 1.00 85.88 96 HIS A N 1
ATOM 773 C CA . HIS A 1 96 ? 0.677 -16.256 4.042 1.00 85.88 96 HIS A CA 1
ATOM 774 C C . HIS A 1 96 ? 1.586 -15.123 4.565 1.00 85.88 96 HIS A C 1
ATOM 776 O O . HIS A 1 96 ? 1.089 -14.025 4.812 1.00 85.88 96 HIS A O 1
ATOM 782 N N . PRO A 1 97 ? 2.916 -15.311 4.665 1.00 87.62 97 PRO A N 1
ATOM 783 C CA . PRO A 1 97 ? 3.833 -14.351 5.305 1.00 87.62 97 PRO A CA 1
ATOM 784 C C . PRO A 1 97 ? 3.936 -12.985 4.605 1.00 87.62 97 PRO A C 1
ATOM 786 O O . PRO A 1 97 ? 4.466 -12.031 5.167 1.00 87.62 97 PRO A O 1
ATOM 789 N N . ARG A 1 98 ? 3.447 -12.897 3.368 1.00 89.06 98 ARG A N 1
ATOM 790 C CA . ARG A 1 98 ? 3.437 -11.685 2.534 1.00 89.06 98 ARG A CA 1
ATOM 791 C C . ARG A 1 98 ? 2.039 -11.083 2.312 1.00 89.06 98 ARG A C 1
ATOM 793 O O . ARG A 1 98 ? 1.936 -10.064 1.643 1.00 89.06 98 ARG A O 1
ATOM 800 N N . CYS A 1 99 ? 0.969 -11.694 2.839 1.00 88.69 99 CYS A N 1
ATOM 801 C CA . CYS A 1 99 ? -0.379 -11.109 2.795 1.00 88.69 99 CYS A CA 1
A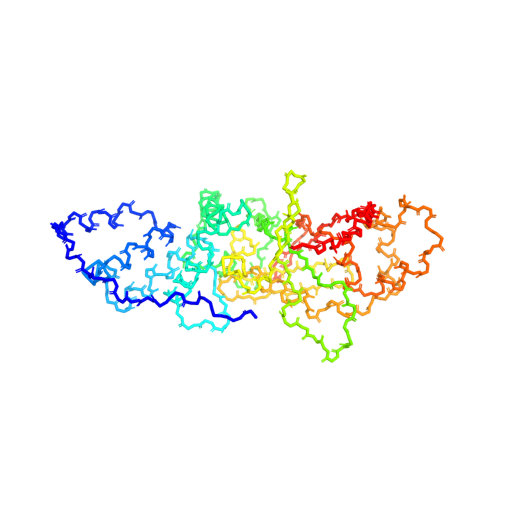TOM 802 C C . CYS A 1 99 ? -1.050 -11.054 4.164 1.00 88.69 99 CYS A C 1
ATOM 804 O O . CYS A 1 99 ? -0.492 -11.469 5.179 1.00 88.69 99 CYS A O 1
ATOM 806 N N . GLY A 1 100 ? -2.258 -10.491 4.186 1.00 93.31 100 GLY A N 1
ATOM 807 C CA . GLY A 1 100 ? -3.143 -10.551 5.337 1.00 93.31 100 GLY A CA 1
ATOM 808 C C . GLY A 1 100 ? -2.564 -9.964 6.612 1.00 93.31 100 GLY A C 1
ATOM 809 O O . GLY A 1 100 ? -2.086 -8.831 6.627 1.00 93.31 100 GLY A O 1
ATOM 810 N N . GLY A 1 101 ? -2.608 -10.751 7.688 1.00 94.88 101 GLY A N 1
ATOM 811 C CA . GLY A 1 101 ? -2.154 -10.329 9.011 1.00 94.88 101 GLY A CA 1
ATOM 812 C C . GLY A 1 101 ? -0.681 -9.926 9.052 1.00 94.88 101 GLY A C 1
ATOM 813 O O . GLY A 1 101 ? -0.351 -8.912 9.654 1.00 94.88 101 GLY A O 1
ATOM 814 N N . ALA A 1 102 ? 0.195 -10.662 8.362 1.00 95.50 102 ALA A N 1
ATOM 815 C CA . ALA A 1 102 ? 1.626 -10.357 8.346 1.00 95.50 102 ALA A CA 1
ATOM 816 C C . ALA A 1 102 ? 1.926 -9.019 7.649 1.00 95.50 102 ALA A C 1
ATOM 818 O O . ALA A 1 102 ? 2.782 -8.261 8.106 1.00 95.50 102 ALA A O 1
ATOM 819 N N . LEU A 1 103 ? 1.192 -8.706 6.575 1.00 96.31 103 LEU A N 1
ATOM 820 C CA . LEU A 1 103 ? 1.314 -7.424 5.881 1.00 96.31 103 LEU A CA 1
ATOM 821 C C . LEU A 1 103 ? 0.760 -6.264 6.725 1.00 96.31 103 LEU A C 1
ATOM 823 O O . LEU A 1 103 ? 1.399 -5.219 6.792 1.00 96.31 103 LEU A O 1
ATOM 827 N N . LEU A 1 104 ? -0.361 -6.460 7.431 1.00 97.50 104 LEU A N 1
ATOM 828 C CA . LEU A 1 104 ? -0.878 -5.476 8.397 1.00 97.50 104 LEU A CA 1
ATOM 829 C C . LEU A 1 104 ? 0.144 -5.187 9.507 1.00 97.50 104 LEU A C 1
ATOM 831 O O . LEU A 1 104 ? 0.420 -4.029 9.813 1.00 97.50 104 LEU A O 1
ATOM 835 N N . ASP A 1 105 ? 0.755 -6.229 10.074 1.00 97.56 105 ASP A N 1
ATOM 836 C CA . ASP A 1 105 ? 1.766 -6.081 11.123 1.00 97.56 105 ASP A CA 1
ATOM 837 C C . ASP A 1 105 ? 3.023 -5.363 10.591 1.00 97.56 105 ASP A C 1
ATOM 839 O O . ASP A 1 105 ? 3.638 -4.564 11.303 1.00 97.56 105 ASP A O 1
ATOM 843 N N . TRP A 1 106 ? 3.413 -5.619 9.336 1.00 97.50 106 TRP A N 1
ATOM 844 C CA . TRP A 1 106 ? 4.521 -4.918 8.683 1.00 97.50 106 TRP A CA 1
ATOM 845 C C . TRP A 1 106 ? 4.196 -3.437 8.432 1.00 97.50 106 TRP A C 1
ATOM 847 O O . TRP A 1 106 ? 5.004 -2.582 8.800 1.00 97.50 106 TRP A O 1
ATOM 857 N N . ASN A 1 107 ? 3.014 -3.127 7.891 1.00 97.88 107 ASN A N 1
ATOM 858 C CA . ASN A 1 107 ? 2.555 -1.755 7.652 1.00 97.88 107 ASN A CA 1
ATOM 859 C C . ASN A 1 107 ? 2.535 -0.940 8.955 1.00 97.88 107 ASN A C 1
ATOM 861 O O . ASN A 1 107 ? 3.096 0.154 9.011 1.00 97.88 107 ASN A O 1
ATOM 865 N N . THR A 1 108 ? 1.959 -1.498 10.026 1.00 98.00 108 THR A N 1
ATOM 866 C CA . THR A 1 108 ? 1.920 -0.874 11.359 1.00 98.00 108 THR A CA 1
ATOM 867 C C . THR A 1 108 ? 3.321 -0.537 11.865 1.00 98.00 108 THR A C 1
ATOM 869 O O . THR A 1 108 ? 3.564 0.571 12.347 1.00 98.00 108 THR A O 1
ATOM 872 N N . LYS A 1 109 ? 4.279 -1.463 11.720 1.00 97.75 109 LYS A N 1
ATOM 873 C CA . LYS A 1 109 ? 5.679 -1.214 12.099 1.00 97.75 109 LYS A CA 1
ATOM 874 C C . LYS A 1 109 ? 6.296 -0.086 11.280 1.00 97.75 109 LYS A C 1
ATOM 876 O O . LYS A 1 109 ? 7.012 0.733 11.845 1.00 97.75 109 LYS A O 1
ATOM 881 N N . GLN A 1 110 ? 6.031 -0.017 9.975 1.00 97.12 110 GLN A N 1
ATOM 882 C CA . GLN A 1 110 ? 6.548 1.076 9.148 1.00 97.12 110 GLN A CA 1
ATOM 883 C C . GLN A 1 110 ? 5.944 2.428 9.516 1.00 97.12 110 GLN A C 1
ATOM 885 O O . GLN A 1 110 ? 6.667 3.420 9.524 1.00 97.12 110 GLN A O 1
ATOM 890 N N . ILE A 1 111 ? 4.659 2.474 9.875 1.00 96.25 111 ILE A N 1
ATOM 891 C CA . ILE A 1 111 ? 4.041 3.702 10.378 1.00 96.25 111 ILE A CA 1
ATOM 892 C C . ILE A 1 111 ? 4.712 4.134 11.672 1.00 96.25 111 ILE A C 1
ATOM 894 O O . ILE A 1 111 ? 5.186 5.259 11.742 1.00 96.25 111 ILE A O 1
ATOM 898 N N . GLN A 1 112 ? 4.858 3.238 12.649 1.00 96.75 112 GLN A N 1
ATOM 899 C CA . GLN A 1 112 ? 5.550 3.548 13.904 1.00 96.75 112 GLN A CA 1
ATOM 900 C C . GLN A 1 112 ? 6.982 4.043 13.668 1.00 96.75 112 GLN A C 1
ATOM 902 O O . GLN A 1 112 ? 7.400 5.036 14.260 1.00 96.75 112 GLN A O 1
ATOM 907 N N . LEU A 1 113 ? 7.729 3.394 12.769 1.00 95.19 113 LEU A N 1
ATOM 908 C CA . LEU A 1 113 ? 9.072 3.835 12.394 1.00 95.19 113 LEU A CA 1
ATOM 909 C C . LEU A 1 113 ? 9.054 5.227 11.761 1.00 95.19 113 LEU A C 1
ATOM 911 O O . LEU A 1 113 ? 9.897 6.053 12.105 1.00 95.19 113 LEU A O 1
ATOM 915 N N . ALA A 1 114 ? 8.106 5.504 10.867 1.00 92.56 114 ALA A N 1
ATOM 916 C CA . ALA A 1 114 ? 7.979 6.805 10.228 1.00 92.56 114 ALA A CA 1
ATOM 917 C C . ALA A 1 114 ? 7.547 7.901 11.222 1.00 92.56 114 ALA A C 1
ATOM 919 O O . ALA A 1 114 ? 8.111 8.992 11.193 1.00 92.56 114 ALA A O 1
ATOM 920 N N . MET A 1 115 ? 6.645 7.597 12.158 1.00 93.31 115 MET A N 1
ATOM 921 C CA . MET A 1 115 ? 6.271 8.488 13.261 1.00 93.31 115 MET A CA 1
ATOM 922 C C . MET A 1 115 ? 7.487 8.820 14.131 1.00 93.31 115 MET A C 1
ATOM 924 O O . MET A 1 115 ? 7.798 9.986 14.345 1.00 93.31 115 MET A O 1
ATOM 928 N N . CYS A 1 116 ? 8.232 7.811 14.592 1.00 93.38 116 CYS A N 1
ATOM 929 C CA . CYS A 1 116 ? 9.392 8.026 15.458 1.00 93.38 116 CYS A CA 1
ATOM 930 C C . CYS A 1 116 ? 10.545 8.743 14.746 1.00 93.38 116 CYS A C 1
ATOM 932 O O . CYS A 1 116 ? 11.223 9.568 15.351 1.00 93.38 116 CYS A O 1
ATOM 934 N N . LYS A 1 117 ? 10.805 8.397 13.482 1.00 90.12 117 LYS A N 1
ATOM 935 C CA . LYS A 1 117 ? 11.963 8.904 12.738 1.00 90.12 117 LYS A CA 1
ATOM 936 C C . LYS A 1 117 ? 11.718 10.280 12.131 1.00 90.12 117 LYS A C 1
ATOM 938 O O . LYS A 1 117 ? 12.656 11.066 12.047 1.00 90.12 117 LYS A O 1
ATOM 943 N N . TYR A 1 118 ? 10.492 10.547 11.691 1.00 86.75 118 TYR A N 1
ATOM 944 C CA . TYR A 1 118 ? 10.159 11.743 10.920 1.00 86.75 118 TYR A CA 1
ATOM 945 C C . TYR A 1 118 ? 9.149 12.648 11.618 1.00 86.75 118 TYR A C 1
ATOM 947 O O . TYR A 1 118 ? 8.880 13.722 11.108 1.00 86.75 118 TYR A O 1
ATOM 955 N N . ASN A 1 119 ? 8.604 12.262 12.777 1.00 88.44 119 ASN A N 1
ATOM 956 C CA . ASN A 1 119 ? 7.505 12.988 13.419 1.00 88.44 119 ASN A CA 1
ATOM 957 C C . ASN A 1 119 ? 6.279 13.124 12.490 1.00 88.44 119 ASN A C 1
ATOM 959 O O . ASN A 1 119 ? 5.590 14.140 12.495 1.00 88.44 119 ASN A O 1
ATOM 963 N N . TRP A 1 120 ? 6.042 12.109 11.652 1.00 88.56 120 TRP A N 1
ATOM 964 C CA . TRP A 1 120 ? 4.836 11.996 10.829 1.00 88.56 120 TRP A CA 1
ATOM 965 C C . TRP A 1 120 ? 3.670 11.503 11.662 1.00 88.56 120 TRP A C 1
ATOM 967 O O . TRP A 1 120 ? 3.831 10.524 12.379 1.00 88.56 120 TRP A O 1
ATOM 977 N N . ASP A 1 121 ? 2.500 12.116 11.511 1.00 91.06 121 ASP A N 1
ATOM 978 C CA . ASP A 1 121 ? 1.238 11.560 11.984 1.00 91.06 121 ASP A CA 1
ATOM 979 C C . ASP A 1 121 ? 0.375 11.152 10.775 1.00 91.06 121 ASP A C 1
ATOM 981 O O . ASP A 1 121 ? 0.061 11.998 9.931 1.00 91.06 121 ASP A O 1
ATOM 985 N N . PRO A 1 122 ? -0.026 9.873 10.642 1.00 89.38 122 PRO A N 1
ATOM 986 C CA . PRO A 1 122 ? -0.928 9.451 9.574 1.00 89.38 122 PRO A CA 1
ATOM 987 C C . PRO A 1 122 ? -2.334 10.086 9.665 1.00 89.38 122 PRO A C 1
ATOM 989 O O . PRO A 1 122 ? -3.094 10.013 8.695 1.00 89.38 122 PRO A O 1
ATOM 992 N N . GLU A 1 123 ? -2.713 10.699 10.794 1.00 87.25 123 GLU A N 1
ATOM 993 C CA . GLU A 1 123 ? -3.984 11.421 10.951 1.00 87.25 123 GLU A CA 1
ATOM 994 C C . GLU A 1 123 ? -3.981 12.801 10.306 1.00 87.25 123 GLU A C 1
ATOM 996 O O . GLU A 1 123 ? -5.022 13.188 9.763 1.00 87.25 123 GLU A O 1
ATOM 1001 N N . ASP A 1 124 ? -2.828 13.478 10.308 1.00 84.94 124 ASP A N 1
ATOM 1002 C CA . ASP A 1 124 ? -2.596 14.757 9.619 1.00 84.94 124 ASP A CA 1
ATOM 1003 C C . ASP A 1 124 ? -2.637 14.590 8.087 1.00 84.94 124 ASP A C 1
ATOM 1005 O O . ASP A 1 124 ? -2.729 15.557 7.326 1.00 84.94 124 ASP A O 1
ATOM 1009 N N . GLY A 1 125 ? -2.634 13.334 7.632 1.00 77.31 125 GLY A N 1
ATOM 1010 C CA . GLY A 1 125 ? -2.763 12.919 6.248 1.00 77.31 125 GLY A CA 1
ATOM 1011 C C . GLY A 1 125 ? -1.441 12.448 5.655 1.00 77.31 125 GLY A C 1
ATOM 1012 O O . GLY A 1 125 ? -0.505 12.035 6.343 1.00 77.31 125 GLY A O 1
ATOM 1013 N N . ALA A 1 126 ? -1.382 12.462 4.327 1.00 75.56 126 ALA A N 1
ATOM 1014 C CA . ALA A 1 126 ? -0.150 12.176 3.607 1.00 75.56 126 ALA A CA 1
ATOM 1015 C C . ALA A 1 126 ? 0.935 13.212 3.952 1.00 75.56 126 ALA A C 1
ATOM 1017 O O . ALA A 1 126 ? 0.642 14.381 4.175 1.00 75.56 126 ALA A O 1
ATOM 1018 N N . TRP A 1 127 ? 2.192 12.788 3.991 1.00 72.69 127 TRP A N 1
ATOM 1019 C CA . TRP A 1 127 ? 3.309 13.598 4.485 1.00 72.69 127 TRP A CA 1
ATOM 1020 C C . TRP A 1 127 ? 3.528 14.901 3.700 1.00 72.69 127 TRP A C 1
ATOM 1022 O O . TRP A 1 127 ? 3.857 15.935 4.269 1.00 72.69 127 TRP A O 1
ATOM 1032 N N . ASP A 1 128 ? 3.279 14.883 2.394 1.00 69.25 128 ASP A N 1
ATOM 1033 C CA . ASP A 1 128 ? 3.349 16.041 1.497 1.00 69.25 128 ASP A CA 1
ATOM 1034 C C . ASP A 1 128 ? 2.040 16.856 1.459 1.00 69.25 128 ASP A C 1
ATOM 1036 O O . ASP A 1 128 ? 1.821 17.645 0.539 1.00 69.25 128 ASP A O 1
ATOM 1040 N N . ALA A 1 129 ? 1.141 16.667 2.435 1.00 59.31 129 ALA A N 1
ATOM 1041 C CA . ALA A 1 129 ? -0.175 17.294 2.446 1.00 59.31 129 ALA A CA 1
ATOM 1042 C C . ALA A 1 129 ? -0.176 18.801 2.702 1.00 59.31 129 ALA A C 1
ATOM 1044 O O . ALA A 1 129 ? -1.082 19.484 2.219 1.00 59.31 129 ALA A O 1
ATOM 1045 N N . MET A 1 130 ? 0.789 19.281 3.487 1.00 54.09 130 MET A N 1
ATOM 1046 C CA . MET A 1 130 ? 0.912 20.688 3.880 1.00 54.09 130 MET A CA 1
ATOM 1047 C C . MET A 1 130 ? 1.789 21.506 2.934 1.00 54.09 130 MET A C 1
ATOM 1049 O O . MET A 1 130 ? 2.021 22.681 3.187 1.00 54.09 130 MET A O 1
ATOM 1053 N N . LEU A 1 131 ? 2.282 20.892 1.861 1.00 56.78 131 LEU A N 1
ATOM 1054 C CA . LEU A 1 131 ? 3.169 21.560 0.926 1.00 56.78 131 LEU A CA 1
ATOM 1055 C C . LEU A 1 131 ? 2.340 22.241 -0.146 1.00 56.78 131 LEU A C 1
ATOM 1057 O O . LEU A 1 131 ? 1.641 21.576 -0.919 1.00 56.78 131 LEU A O 1
ATOM 1061 N N . ASP A 1 132 ? 2.438 23.565 -0.187 1.00 59.56 132 ASP A N 1
ATOM 1062 C CA . ASP A 1 132 ? 2.034 24.334 -1.352 1.00 59.56 132 ASP A CA 1
ATOM 1063 C C . ASP A 1 132 ? 2.766 23.763 -2.591 1.00 59.56 132 ASP A C 1
ATOM 1065 O O . ASP A 1 132 ? 3.912 23.315 -2.474 1.00 59.56 132 ASP A O 1
ATOM 1069 N N . PRO A 1 133 ? 2.147 23.705 -3.783 1.00 57.56 133 PRO A N 1
ATOM 1070 C CA . PRO A 1 133 ? 2.861 23.464 -5.036 1.00 57.56 133 PRO A CA 1
ATOM 1071 C C . PRO A 1 133 ? 4.182 24.240 -5.188 1.00 57.56 133 PRO A C 1
ATOM 1073 O O . PRO A 1 133 ? 5.094 23.739 -5.846 1.00 57.56 133 PRO A O 1
ATOM 1076 N N . GLU A 1 134 ? 4.294 25.424 -4.576 1.00 56.84 134 GLU A N 1
ATOM 1077 C CA . GLU A 1 134 ? 5.522 26.232 -4.538 1.00 56.84 134 GLU A CA 1
ATOM 1078 C C . GLU A 1 134 ? 6.566 25.731 -3.516 1.00 56.84 134 GLU A C 1
ATOM 1080 O O . GLU A 1 134 ? 7.765 25.892 -3.738 1.00 56.84 134 GLU A O 1
ATOM 1085 N N . ASP A 1 135 ? 6.131 25.049 -2.452 1.00 56.03 135 ASP A N 1
ATOM 1086 C CA . ASP A 1 135 ? 6.948 24.516 -1.347 1.00 56.03 135 ASP A CA 1
ATOM 1087 C C . ASP A 1 135 ? 7.383 23.065 -1.572 1.00 56.03 135 ASP A C 1
ATOM 1089 O O . ASP A 1 135 ? 7.641 22.327 -0.616 1.00 56.03 135 ASP A O 1
ATOM 1093 N N . ALA A 1 136 ? 7.409 22.607 -2.822 1.00 56.56 136 ALA A N 1
ATOM 1094 C CA . ALA A 1 136 ? 7.777 21.240 -3.136 1.00 56.56 136 ALA A CA 1
ATOM 1095 C C . ALA A 1 136 ? 9.073 20.854 -2.420 1.00 56.56 136 ALA A C 1
ATOM 1097 O O . ALA A 1 136 ? 10.152 21.347 -2.747 1.00 56.56 136 ALA A O 1
ATOM 1098 N N . ILE A 1 137 ? 8.932 19.990 -1.409 1.00 59.72 137 ILE A N 1
ATOM 1099 C CA . ILE A 1 137 ? 10.055 19.522 -0.612 1.00 59.72 137 ILE A CA 1
ATOM 1100 C C . ILE A 1 137 ? 11.087 18.984 -1.593 1.00 59.72 137 ILE A C 1
ATOM 1102 O O . ILE A 1 137 ? 10.823 18.050 -2.354 1.00 59.72 137 ILE A O 1
ATOM 1106 N N . GLU A 1 138 ? 12.285 19.549 -1.541 1.00 61.72 138 GLU A N 1
ATOM 1107 C CA . GLU A 1 138 ? 13.458 18.842 -2.006 1.00 61.72 138 GLU A CA 1
ATOM 1108 C C . GLU A 1 138 ? 13.623 17.634 -1.077 1.00 61.72 138 GLU A C 1
ATOM 1110 O O . GLU A 1 138 ? 14.169 17.734 0.019 1.00 61.72 138 GLU A O 1
ATOM 1115 N N . TRP A 1 139 ? 13.119 16.470 -1.499 1.00 67.62 139 TRP A N 1
ATOM 1116 C CA . TRP A 1 139 ? 13.240 15.196 -0.775 1.00 67.62 139 TRP A CA 1
ATOM 1117 C C . TRP A 1 139 ? 14.713 14.795 -0.580 1.00 67.62 139 TRP A C 1
ATOM 1119 O O . TRP A 1 139 ? 15.032 13.874 0.168 1.00 67.62 139 TRP A O 1
ATOM 1129 N N . THR A 1 140 ? 15.613 15.507 -1.258 1.00 63.75 140 THR A N 1
ATOM 1130 C CA . THR A 1 140 ? 17.068 15.464 -1.157 1.00 63.75 140 THR A CA 1
ATOM 1131 C C . THR A 1 140 ? 17.644 16.263 0.014 1.00 63.75 140 THR A C 1
ATOM 1133 O O . THR A 1 140 ? 18.835 16.120 0.298 1.00 63.75 140 THR A O 1
ATOM 1136 N N . LEU A 1 141 ? 16.860 17.106 0.695 1.00 70.00 141 LEU A N 1
ATOM 1137 C CA . LEU A 1 141 ? 17.359 17.894 1.818 1.00 70.00 141 LEU A CA 1
ATOM 1138 C C . LEU A 1 141 ? 17.738 16.979 2.999 1.00 70.00 141 LEU A C 1
ATOM 1140 O O . LEU A 1 141 ? 16.989 16.057 3.345 1.00 70.00 141 LEU A O 1
ATOM 1144 N N . PRO A 1 142 ? 18.884 17.226 3.663 1.00 71.88 142 PRO A N 1
ATOM 1145 C CA . PRO A 1 142 ? 19.287 16.459 4.836 1.00 71.88 142 PRO A CA 1
ATOM 1146 C C . PRO A 1 142 ? 18.193 16.459 5.912 1.00 71.88 142 PRO A C 1
ATOM 1148 O O . PRO A 1 142 ? 17.792 17.514 6.395 1.00 71.88 142 PRO A O 1
ATOM 1151 N N . GLY A 1 143 ? 17.728 15.268 6.297 1.00 72.88 143 GLY A N 1
ATOM 1152 C CA . GLY A 1 143 ? 16.711 15.082 7.340 1.00 72.88 143 GLY A CA 1
ATOM 1153 C C . GLY A 1 143 ? 15.305 14.752 6.832 1.00 72.88 143 GLY A C 1
ATOM 1154 O O . GLY A 1 143 ? 14.478 14.327 7.637 1.00 72.88 143 GLY A O 1
ATOM 1155 N N . TYR A 1 144 ? 15.036 14.860 5.528 1.00 75.12 144 TYR A N 1
ATOM 1156 C CA . TYR A 1 144 ? 13.736 14.475 4.975 1.00 75.12 144 TYR A CA 1
ATOM 1157 C C . TYR A 1 144 ? 13.622 12.954 4.768 1.00 75.12 144 TYR A C 1
ATOM 1159 O O . TYR A 1 144 ? 14.612 12.282 4.450 1.00 75.12 144 TYR A O 1
ATOM 1167 N N . PRO A 1 145 ? 12.430 12.366 4.987 1.00 77.69 145 PRO A N 1
ATOM 1168 C CA . PRO A 1 145 ? 12.211 10.946 4.759 1.00 77.69 145 PRO A CA 1
ATOM 1169 C C . PRO A 1 145 ? 12.363 10.606 3.290 1.00 77.69 145 PRO A C 1
ATOM 1171 O O . PRO A 1 145 ? 11.628 11.139 2.480 1.00 77.69 145 PRO A O 1
ATOM 1174 N N . ILE A 1 146 ? 13.214 9.644 2.947 1.00 86.25 146 ILE A N 1
ATOM 1175 C CA . ILE A 1 146 ? 13.060 8.930 1.678 1.00 86.25 146 ILE A CA 1
ATOM 1176 C C . ILE A 1 146 ? 11.946 7.896 1.900 1.00 86.25 146 ILE A C 1
ATOM 1178 O O . ILE A 1 146 ? 12.140 7.011 2.742 1.00 86.25 146 ILE A O 1
ATOM 1182 N N . PRO A 1 147 ? 10.791 7.998 1.212 1.00 88.69 147 PRO A N 1
ATOM 1183 C CA . PRO A 1 147 ? 9.695 7.060 1.400 1.00 88.69 147 PRO A CA 1
ATOM 1184 C C . PRO A 1 147 ? 10.141 5.624 1.121 1.00 88.69 147 PRO A C 1
ATOM 1186 O O . PRO A 1 147 ? 10.753 5.333 0.092 1.00 88.69 147 PRO A O 1
ATOM 1189 N N . VAL A 1 148 ? 9.827 4.717 2.043 1.00 91.62 148 VAL A N 1
ATOM 1190 C CA . VAL A 1 148 ? 10.114 3.287 1.903 1.00 91.62 148 VAL A CA 1
ATOM 1191 C C . VAL A 1 148 ? 8.946 2.621 1.193 1.00 91.62 148 VAL A C 1
ATOM 1193 O O . VAL A 1 148 ? 7.816 2.713 1.665 1.00 91.62 148 VAL A O 1
ATOM 1196 N N . PHE A 1 149 ? 9.206 1.936 0.081 1.00 93.81 149 PHE A N 1
ATOM 1197 C CA . PHE A 1 149 ? 8.167 1.226 -0.664 1.00 93.81 149 PHE A CA 1
ATOM 1198 C C . PHE A 1 149 ? 7.621 0.012 0.077 1.00 93.81 149 PHE A C 1
ATOM 1200 O O . PHE A 1 149 ? 8.346 -0.705 0.770 1.00 93.81 149 PHE A O 1
ATOM 1207 N N . ASN A 1 150 ? 6.335 -0.251 -0.139 1.00 95.75 150 ASN A N 1
ATOM 1208 C CA . ASN A 1 150 ? 5.694 -1.458 0.346 1.00 95.75 150 ASN A CA 1
ATOM 1209 C C . ASN A 1 150 ? 6.292 -2.698 -0.354 1.00 95.75 150 ASN A C 1
ATOM 1211 O O . ASN A 1 150 ? 6.268 -2.772 -1.584 1.00 95.75 150 ASN A O 1
ATOM 1215 N N . PRO A 1 151 ? 6.807 -3.701 0.377 1.00 94.50 151 PRO A N 1
ATOM 1216 C CA . PRO A 1 151 ? 7.441 -4.873 -0.214 1.00 94.50 151 PRO A CA 1
ATOM 1217 C C . PRO A 1 151 ? 6.463 -5.708 -1.034 1.00 94.50 151 PRO A C 1
ATOM 1219 O O . PRO A 1 151 ? 6.905 -6.518 -1.840 1.00 94.50 151 PRO A O 1
ATOM 1222 N N . ILE A 1 152 ? 5.152 -5.503 -0.876 1.00 94.56 152 ILE A N 1
ATOM 1223 C CA . ILE A 1 152 ? 4.148 -6.229 -1.641 1.00 94.56 152 ILE A CA 1
ATOM 1224 C C . ILE A 1 152 ? 4.296 -6.055 -3.153 1.00 94.56 152 ILE A C 1
ATOM 1226 O O . ILE A 1 152 ? 3.934 -6.958 -3.899 1.00 94.56 152 ILE A O 1
ATOM 1230 N N . PHE A 1 153 ? 4.865 -4.936 -3.617 1.00 94.12 153 PHE A N 1
ATOM 1231 C CA . PHE A 1 153 ? 5.144 -4.739 -5.037 1.00 94.12 153 PHE A CA 1
ATOM 1232 C C . PHE A 1 153 ? 5.992 -5.877 -5.618 1.00 94.12 153 PHE A C 1
ATOM 1234 O O . PHE A 1 153 ? 5.792 -6.249 -6.772 1.00 94.12 153 PHE A O 1
ATOM 1241 N N . GLN A 1 154 ? 6.859 -6.493 -4.803 1.00 92.00 154 GLN A N 1
ATOM 1242 C CA . GLN A 1 154 ? 7.703 -7.614 -5.216 1.00 92.00 154 GLN A CA 1
ATOM 1243 C C . GLN A 1 154 ? 6.925 -8.877 -5.579 1.00 92.00 154 GLN A C 1
ATOM 1245 O O . GLN A 1 154 ? 7.392 -9.703 -6.365 1.00 92.00 154 GLN A O 1
ATOM 1250 N N . ASP A 1 155 ? 5.729 -9.005 -5.023 1.00 92.06 155 ASP A N 1
ATOM 1251 C CA . ASP A 1 155 ? 4.863 -10.163 -5.168 1.00 92.06 155 ASP A CA 1
ATOM 1252 C C . ASP A 1 155 ? 3.737 -9.896 -6.181 1.00 92.06 155 ASP A C 1
ATOM 1254 O O . ASP A 1 155 ? 2.787 -10.669 -6.279 1.00 92.06 155 ASP A O 1
ATOM 1258 N N . ILE A 1 156 ? 3.797 -8.804 -6.951 1.00 91.69 156 ILE A N 1
ATOM 1259 C CA . ILE A 1 156 ? 2.806 -8.490 -7.986 1.00 91.69 156 ILE A CA 1
ATOM 1260 C C . ILE A 1 156 ? 3.338 -8.918 -9.352 1.00 91.69 156 ILE A C 1
ATOM 1262 O O . ILE A 1 156 ? 4.437 -8.543 -9.757 1.00 91.69 156 ILE A O 1
ATOM 1266 N N . LYS A 1 157 ? 2.529 -9.681 -10.095 1.00 89.62 157 LYS A N 1
ATOM 1267 C CA . LYS A 1 157 ? 2.778 -10.005 -11.507 1.00 89.62 157 LYS A CA 1
ATOM 1268 C C . LYS A 1 157 ? 1.562 -9.711 -12.367 1.00 89.62 157 LYS A C 1
ATOM 1270 O O . LYS A 1 157 ? 0.430 -9.914 -11.937 1.00 89.62 157 LYS A O 1
ATOM 1275 N N . PHE A 1 158 ? 1.809 -9.308 -13.603 1.00 88.62 158 PHE A N 1
ATOM 1276 C CA . PHE A 1 158 ? 0.780 -9.146 -14.629 1.00 88.62 158 PHE A CA 1
ATOM 1277 C C . PHE A 1 158 ? 0.665 -10.414 -15.481 1.00 88.62 158 PHE A C 1
ATOM 1279 O O . PHE A 1 158 ? 1.600 -11.224 -15.518 1.00 88.62 158 PHE A O 1
ATOM 1286 N N . LYS A 1 159 ? -0.470 -10.640 -16.152 1.00 84.69 159 LYS A N 1
ATOM 1287 C CA . LYS A 1 159 ? -0.579 -11.750 -17.104 1.00 84.69 159 LYS A CA 1
ATOM 1288 C C . LYS A 1 159 ? 0.311 -11.459 -18.310 1.00 84.69 159 LYS A C 1
ATOM 1290 O O . LYS A 1 159 ? 0.360 -10.349 -18.835 1.00 84.69 159 LYS A O 1
ATOM 1295 N N . SER A 1 160 ? 1.016 -12.498 -18.744 1.00 75.62 160 SER A N 1
ATOM 1296 C CA . SER A 1 160 ? 1.944 -12.448 -19.873 1.00 75.62 160 SER A CA 1
ATOM 1297 C C . SER A 1 160 ? 1.250 -12.449 -21.228 1.00 75.62 160 SER A C 1
ATOM 1299 O O . SER A 1 160 ? 1.860 -12.067 -22.219 1.00 75.62 160 SER A O 1
ATOM 1301 N N . GLU A 1 161 ? 0.013 -12.941 -21.283 1.00 75.19 161 GLU A N 1
ATOM 1302 C CA . GLU A 1 161 ? -0.752 -13.041 -22.521 1.00 75.19 161 GLU A CA 1
ATOM 1303 C C . GLU A 1 161 ? -0.998 -11.637 -23.063 1.00 75.19 161 GLU A C 1
ATOM 1305 O O . GLU A 1 161 ? -1.617 -10.810 -22.391 1.00 75.19 161 GLU A O 1
ATOM 1310 N N . HIS A 1 162 ? -0.483 -11.367 -24.264 1.00 67.50 162 HIS A N 1
ATOM 1311 C CA . HIS A 1 162 ? -0.850 -10.163 -24.983 1.00 67.50 162 HIS A CA 1
ATOM 1312 C C . HIS A 1 162 ? -2.332 -10.268 -25.319 1.00 67.50 162 HIS A C 1
ATOM 1314 O O . HIS A 1 162 ? -2.764 -11.139 -26.078 1.00 67.50 162 HIS A O 1
ATOM 1320 N N . LEU A 1 163 ? -3.113 -9.411 -24.679 1.00 66.94 163 LEU A N 1
ATOM 1321 C CA . LEU A 1 163 ? -4.520 -9.269 -24.976 1.00 66.94 163 LEU A CA 1
ATOM 1322 C C . LEU A 1 163 ? -4.644 -8.174 -26.036 1.00 66.94 163 LEU A C 1
ATOM 1324 O O . LEU A 1 163 ? -3.891 -7.198 -25.991 1.00 66.94 163 LEU A O 1
ATOM 1328 N N . PRO A 1 164 ? -5.567 -8.310 -27.002 1.00 67.69 164 PRO A N 1
ATOM 1329 C CA . PRO A 1 164 ? -5.827 -7.234 -27.943 1.00 67.69 164 PRO A CA 1
ATOM 1330 C C . PRO A 1 164 ? -6.114 -5.920 -27.196 1.00 67.69 164 PRO A C 1
ATOM 1332 O O . PRO A 1 164 ? -6.737 -5.976 -26.135 1.00 67.69 164 PRO A O 1
ATOM 1335 N N . PRO A 1 165 ? -5.764 -4.742 -27.743 1.00 65.06 165 PRO A N 1
ATOM 1336 C CA . PRO A 1 165 ? -5.919 -3.458 -27.046 1.00 65.06 165 PRO A CA 1
ATOM 1337 C C . PRO A 1 165 ? -7.338 -3.169 -26.526 1.00 65.06 165 PRO A C 1
ATOM 1339 O O . PRO A 1 165 ? -7.520 -2.452 -25.553 1.00 65.06 165 PRO A O 1
ATOM 1342 N N . TRP A 1 166 ? -8.376 -3.742 -27.141 1.00 72.69 166 TRP A N 1
ATOM 1343 C CA . TRP A 1 166 ? -9.766 -3.607 -26.680 1.00 72.69 166 TRP A CA 1
ATOM 1344 C C . TRP A 1 166 ? -10.137 -4.533 -25.507 1.00 72.69 166 TRP A C 1
ATOM 1346 O O . TRP A 1 166 ? -11.281 -4.521 -25.056 1.00 72.69 166 TRP A O 1
ATOM 1356 N N . TYR A 1 167 ? -9.198 -5.342 -25.016 1.00 70.44 167 TYR A N 1
ATOM 1357 C CA . TYR A 1 167 ? -9.374 -6.301 -23.930 1.00 70.44 167 TYR A CA 1
ATOM 1358 C C . TYR A 1 167 ? -8.412 -5.973 -22.778 1.00 70.44 167 TYR A C 1
ATOM 1360 O O . TYR A 1 167 ? -7.536 -6.753 -22.410 1.00 70.44 167 TYR A O 1
ATOM 1368 N N . HIS A 1 168 ? -8.579 -4.789 -22.187 1.00 66.25 168 HIS A N 1
ATOM 1369 C CA . HIS A 1 168 ? -7.934 -4.469 -20.917 1.00 66.25 168 HIS A CA 1
ATOM 1370 C C . HIS A 1 168 ? -8.645 -5.225 -19.792 1.00 66.25 168 HIS A C 1
ATOM 1372 O O . HIS A 1 168 ? -9.783 -4.908 -19.441 1.00 66.25 168 HIS A O 1
ATOM 1378 N N . ASP A 1 169 ? -7.983 -6.231 -19.222 1.00 75.88 169 ASP A N 1
ATOM 1379 C CA . ASP A 1 169 ? -8.480 -6.904 -18.026 1.00 75.88 169 ASP A CA 1
ATOM 1380 C C . ASP A 1 169 ? -8.124 -6.063 -16.784 1.00 75.88 169 ASP A C 1
ATOM 1382 O O . ASP A 1 169 ? -6.951 -5.985 -16.413 1.00 75.88 169 ASP A O 1
ATOM 1386 N N . PRO A 1 170 ? -9.094 -5.447 -16.082 1.00 71.69 170 PRO A N 1
ATOM 1387 C CA . PRO A 1 170 ? -8.807 -4.705 -14.853 1.00 71.69 170 PRO A CA 1
ATOM 1388 C C . PRO A 1 170 ? -8.246 -5.604 -13.731 1.00 71.69 170 PRO A C 1
ATOM 1390 O O . PRO A 1 170 ? -7.760 -5.103 -12.717 1.00 71.69 170 PRO A O 1
ATOM 1393 N N . TYR A 1 171 ? -8.288 -6.929 -13.902 1.00 81.25 171 TYR A N 1
ATOM 1394 C CA . TYR A 1 171 ? -7.801 -7.950 -12.972 1.00 81.25 171 TYR A CA 1
ATOM 1395 C C . TYR A 1 171 ? -6.554 -8.681 -13.480 1.00 81.25 171 TYR A C 1
ATOM 1397 O O . TYR A 1 171 ? -6.268 -9.820 -13.097 1.00 81.25 171 TYR A O 1
ATOM 1405 N N . ASP A 1 172 ? -5.802 -8.018 -14.348 1.00 85.06 172 ASP A N 1
ATOM 1406 C CA . ASP A 1 172 ? -4.564 -8.523 -14.922 1.00 85.06 172 ASP A CA 1
ATOM 1407 C C . ASP A 1 172 ? -3.434 -8.683 -13.883 1.00 85.06 172 ASP A C 1
ATOM 1409 O O . ASP A 1 172 ? -2.574 -9.555 -14.000 1.00 85.06 172 ASP A O 1
ATOM 1413 N N . ALA A 1 173 ? -3.481 -7.906 -12.797 1.00 90.31 173 ALA A N 1
ATOM 1414 C CA . ALA A 1 173 ? -2.554 -8.044 -11.680 1.00 90.31 173 ALA A CA 1
ATOM 1415 C C . ALA A 1 173 ? -2.917 -9.235 -10.780 1.00 90.31 173 ALA A C 1
ATOM 1417 O O . ALA A 1 173 ? -4.040 -9.375 -10.280 1.00 90.31 173 ALA A O 1
ATOM 1418 N N . LYS A 1 174 ? -1.920 -10.067 -10.500 1.00 91.00 174 LYS A N 1
ATOM 1419 C CA . LYS A 1 174 ? -1.982 -11.190 -9.571 1.00 91.00 174 LYS A CA 1
ATOM 1420 C C . LYS A 1 174 ? -0.973 -10.982 -8.456 1.00 91.00 174 LYS A C 1
ATOM 1422 O O . LYS A 1 174 ? 0.162 -10.587 -8.706 1.00 91.00 174 LYS A O 1
ATOM 1427 N N . PHE A 1 175 ? -1.391 -11.310 -7.244 1.00 88.06 175 PHE A N 1
ATOM 1428 C CA . PHE A 1 175 ? -0.482 -11.524 -6.137 1.00 88.06 175 PHE A CA 1
ATOM 1429 C C . PHE A 1 175 ? 0.096 -12.934 -6.274 1.00 88.06 175 PHE A C 1
ATOM 1431 O O . PHE A 1 175 ? -0.647 -13.921 -6.269 1.00 88.06 175 PHE A O 1
ATOM 1438 N N . ARG A 1 176 ? 1.406 -13.013 -6.486 1.00 85.81 176 ARG A N 1
ATOM 1439 C CA . ARG A 1 176 ? 2.169 -14.230 -6.710 1.00 85.81 176 ARG A CA 1
ATOM 1440 C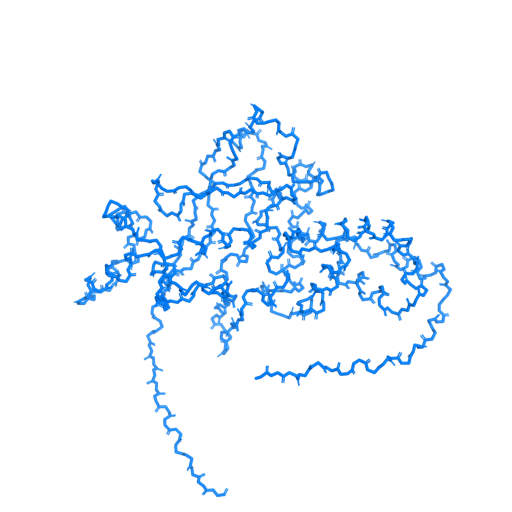 C . ARG A 1 176 ? 3.400 -14.223 -5.823 1.00 85.81 176 ARG A C 1
ATOM 1442 O O . ARG A 1 176 ? 4.328 -13.460 -6.068 1.00 85.81 176 ARG A O 1
ATOM 1449 N N . VAL A 1 177 ? 3.432 -15.153 -4.878 1.00 80.69 177 VAL A N 1
ATOM 1450 C CA . VAL A 1 177 ? 4.599 -15.345 -4.021 1.00 80.69 177 VAL A CA 1
ATOM 1451 C C . VAL A 1 177 ? 5.318 -16.608 -4.455 1.00 80.69 177 VAL A C 1
ATOM 1453 O O . VAL A 1 177 ? 4.783 -17.715 -4.372 1.00 80.69 177 VAL A O 1
ATOM 1456 N N . ASP A 1 178 ? 6.524 -16.403 -4.973 1.00 75.56 178 ASP A N 1
ATOM 1457 C CA . ASP A 1 178 ? 7.445 -17.472 -5.328 1.00 75.56 178 ASP A CA 1
ATOM 1458 C C . ASP A 1 178 ? 8.230 -17.844 -4.054 1.00 75.56 178 ASP A C 1
ATOM 1460 O O . ASP A 1 178 ? 9.264 -17.247 -3.755 1.00 75.56 178 ASP A O 1
ATOM 1464 N N . ASP A 1 179 ? 7.695 -18.782 -3.269 1.00 73.62 179 ASP A N 1
ATOM 1465 C CA . ASP A 1 179 ? 8.400 -19.384 -2.133 1.00 73.62 179 ASP A CA 1
ATOM 1466 C C . ASP A 1 179 ? 9.181 -20.613 -2.639 1.00 73.62 179 ASP A C 1
ATOM 1468 O O . ASP A 1 179 ? 8.553 -21.556 -3.131 1.00 73.62 179 ASP A O 1
ATOM 1472 N N . PRO A 1 180 ? 10.530 -20.602 -2.588 1.00 70.12 180 PRO A N 1
ATOM 1473 C CA . PRO A 1 180 ? 11.347 -21.709 -3.083 1.00 70.12 180 PRO A CA 1
ATOM 1474 C C . PRO A 1 180 ? 11.124 -23.010 -2.304 1.00 70.12 180 PRO A C 1
ATOM 1476 O O . PRO A 1 180 ? 11.372 -24.082 -2.854 1.00 70.12 180 PRO A O 1
ATOM 1479 N N . ASP A 1 181 ? 10.643 -22.918 -1.063 1.00 70.31 181 ASP A N 1
ATOM 1480 C CA . ASP A 1 181 ? 10.436 -24.057 -0.171 1.00 70.31 181 ASP A CA 1
ATOM 1481 C C . ASP A 1 181 ? 8.970 -24.532 -0.158 1.00 70.31 181 ASP A C 1
ATOM 1483 O O . ASP A 1 181 ? 8.658 -25.586 0.406 1.00 70.31 181 ASP A O 1
ATOM 1487 N N . ALA A 1 182 ? 8.049 -23.794 -0.796 1.00 68.19 182 ALA A N 1
ATOM 1488 C CA . ALA A 1 182 ? 6.641 -24.170 -0.857 1.00 68.19 182 ALA A CA 1
ATOM 1489 C C . ALA A 1 182 ? 6.339 -25.082 -2.062 1.00 68.19 182 ALA A C 1
ATOM 1491 O O . ALA A 1 182 ? 6.720 -24.779 -3.194 1.00 68.19 182 ALA A O 1
ATOM 1492 N N . PRO A 1 183 ? 5.552 -26.159 -1.873 1.00 61.53 183 PRO A N 1
ATOM 1493 C CA . PRO A 1 183 ? 5.205 -27.087 -2.951 1.00 61.53 183 PRO A CA 1
ATOM 1494 C C . PRO A 1 183 ? 4.277 -26.474 -4.011 1.00 61.53 183 PRO A C 1
ATOM 1496 O O . PRO A 1 183 ? 4.137 -27.027 -5.100 1.00 61.53 183 PRO A O 1
ATOM 1499 N N . LEU A 1 184 ? 3.616 -25.354 -3.703 1.00 71.94 184 LEU A N 1
ATOM 1500 C CA . LEU A 1 184 ? 2.694 -24.666 -4.600 1.00 71.94 184 LEU A CA 1
ATOM 1501 C C . LEU A 1 184 ? 2.916 -23.158 -4.521 1.00 71.94 184 LEU A C 1
ATOM 1503 O O . LEU A 1 184 ? 2.874 -22.569 -3.442 1.00 71.94 184 LEU A O 1
ATOM 1507 N N . THR A 1 185 ? 3.082 -22.524 -5.682 1.00 77.75 185 THR A N 1
ATOM 1508 C CA . THR A 1 185 ? 3.088 -21.064 -5.794 1.00 77.75 185 THR A CA 1
ATOM 1509 C C . THR A 1 185 ? 1.721 -20.517 -5.388 1.00 77.75 185 THR A C 1
ATOM 1511 O O . THR A 1 185 ? 0.701 -20.863 -5.990 1.00 77.75 185 THR A O 1
ATOM 1514 N N . TYR A 1 186 ? 1.690 -19.626 -4.399 1.00 81.38 186 TYR A N 1
ATOM 1515 C CA . TYR A 1 186 ? 0.464 -18.921 -4.042 1.00 81.38 186 TYR A CA 1
ATOM 1516 C C . TYR A 1 186 ? 0.137 -17.902 -5.130 1.00 81.38 186 TYR A C 1
ATOM 1518 O O . TYR A 1 186 ? 0.909 -16.970 -5.347 1.00 81.38 186 TYR A O 1
ATOM 1526 N N . VAL A 1 187 ? -0.994 -18.076 -5.821 1.00 87.12 187 VAL A N 1
ATOM 1527 C CA . VAL A 1 187 ? -1.446 -17.155 -6.872 1.00 87.12 187 VAL A CA 1
ATOM 1528 C C . VAL A 1 187 ? -2.915 -16.823 -6.682 1.00 87.12 187 VAL A C 1
ATOM 1530 O O . VAL A 1 187 ? -3.779 -17.698 -6.726 1.00 87.12 187 VAL A O 1
ATOM 1533 N N . ARG A 1 188 ? -3.212 -15.535 -6.544 1.00 89.44 188 ARG A N 1
ATOM 1534 C CA . ARG A 1 188 ? -4.577 -15.005 -6.497 1.00 89.44 188 ARG A CA 1
ATOM 1535 C C . ARG A 1 188 ? -4.639 -13.674 -7.229 1.00 89.44 188 ARG A C 1
ATOM 1537 O O . ARG A 1 188 ? -3.627 -13.011 -7.434 1.00 89.44 188 ARG A O 1
ATOM 1544 N N . GLN A 1 189 ? -5.834 -13.283 -7.659 1.00 92.00 189 GLN A N 1
ATOM 1545 C CA . GLN A 1 189 ? -6.035 -11.953 -8.232 1.00 92.00 189 GLN A CA 1
ATOM 1546 C C . GLN A 1 189 ? -5.746 -10.894 -7.174 1.00 92.00 189 GLN A C 1
ATOM 1548 O O . GLN A 1 189 ? -6.249 -10.996 -6.057 1.00 92.00 189 GLN A O 1
ATOM 1553 N N . LEU A 1 190 ? -4.969 -9.872 -7.530 1.00 92.38 190 LEU A N 1
ATOM 1554 C CA . LEU A 1 190 ? -4.600 -8.814 -6.594 1.00 92.38 190 LEU A CA 1
ATOM 1555 C C . LEU A 1 190 ? -5.843 -8.055 -6.097 1.00 92.38 190 LEU A C 1
ATOM 1557 O O . LEU A 1 190 ? -5.948 -7.754 -4.917 1.00 92.38 190 LEU A O 1
ATOM 1561 N N . SER A 1 191 ? -6.838 -7.842 -6.961 1.00 91.44 191 SER A N 1
ATOM 1562 C CA . SER A 1 191 ? -8.130 -7.233 -6.602 1.00 91.44 191 SER A CA 1
ATOM 1563 C C . SER A 1 191 ? -8.913 -8.002 -5.530 1.00 91.44 191 SER A C 1
ATOM 1565 O O . SER A 1 191 ? -9.755 -7.420 -4.853 1.00 91.44 191 SER A O 1
ATOM 1567 N N . ALA A 1 192 ? -8.644 -9.299 -5.359 1.00 92.06 192 ALA A N 1
ATOM 1568 C CA . ALA A 1 192 ? -9.254 -10.125 -4.322 1.00 92.06 192 ALA A CA 1
ATOM 1569 C C . ALA A 1 192 ? -8.529 -10.017 -2.970 1.00 92.06 192 ALA A C 1
ATOM 1571 O O . ALA A 1 192 ? -8.904 -10.729 -2.036 1.00 92.06 192 ALA A O 1
ATOM 1572 N N . HIS A 1 193 ? -7.511 -9.152 -2.879 1.00 94.00 193 HIS A N 1
ATOM 1573 C CA . HIS A 1 193 ? -6.696 -8.940 -1.696 1.00 94.00 193 HIS A CA 1
ATOM 1574 C C . HIS A 1 193 ? -6.838 -7.516 -1.138 1.00 94.00 193 HIS A C 1
ATOM 1576 O O . HIS A 1 193 ? -6.007 -6.653 -1.431 1.00 94.00 193 HIS A O 1
ATOM 1582 N N . PRO A 1 194 ? -7.872 -7.217 -0.329 1.00 96.31 194 PRO A N 1
ATOM 1583 C CA . PRO A 1 194 ? -8.104 -5.859 0.158 1.00 96.31 194 PRO A CA 1
ATOM 1584 C C . PRO A 1 194 ? -6.955 -5.316 1.015 1.00 96.31 194 PRO A C 1
ATOM 1586 O O . PRO A 1 194 ? -6.629 -4.142 0.885 1.00 96.31 194 PRO A O 1
ATOM 1589 N N . VAL A 1 195 ? -6.278 -6.149 1.819 1.00 97.12 195 VAL A N 1
ATOM 1590 C CA . VAL A 1 195 ? -5.081 -5.698 2.558 1.00 97.12 195 VAL A CA 1
ATOM 1591 C C . VAL A 1 195 ? -4.005 -5.235 1.573 1.00 97.12 195 VAL A C 1
ATOM 1593 O O . VAL A 1 195 ? -3.413 -4.177 1.759 1.00 97.12 195 VAL A O 1
ATOM 1596 N N . ALA A 1 196 ? -3.781 -6.000 0.503 1.00 96.19 196 ALA A N 1
ATOM 1597 C CA . ALA A 1 196 ? -2.760 -5.718 -0.495 1.00 96.19 196 ALA A CA 1
ATOM 1598 C C . ALA A 1 196 ? -3.009 -4.400 -1.230 1.00 96.19 196 ALA A C 1
ATOM 1600 O O . ALA A 1 196 ? -2.175 -3.502 -1.202 1.00 96.19 196 ALA A O 1
ATOM 1601 N N . ILE A 1 197 ? -4.174 -4.281 -1.870 1.00 96.75 197 ILE A N 1
ATOM 1602 C CA . ILE A 1 197 ? -4.484 -3.151 -2.753 1.00 96.75 197 ILE A CA 1
ATOM 1603 C C . ILE A 1 197 ? -4.640 -1.844 -1.982 1.00 96.75 197 ILE A C 1
ATOM 1605 O O . ILE A 1 197 ? -4.305 -0.787 -2.508 1.00 96.75 197 ILE A O 1
ATOM 1609 N N . ARG A 1 198 ? -5.121 -1.912 -0.736 1.00 97.62 198 ARG A N 1
ATOM 1610 C CA . ARG A 1 198 ? -5.349 -0.732 0.101 1.00 97.62 198 ARG A CA 1
ATOM 1611 C C . ARG A 1 198 ? -4.126 -0.330 0.901 1.00 97.62 198 ARG A C 1
ATOM 1613 O O . ARG A 1 198 ? -4.119 0.774 1.427 1.00 97.62 198 ARG A O 1
ATOM 1620 N N . SER A 1 199 ? -3.112 -1.184 1.016 1.00 97.88 199 SER A N 1
ATOM 1621 C CA . SER A 1 199 ? -1.887 -0.807 1.718 1.00 97.88 199 SER A CA 1
ATOM 1622 C C . SER A 1 199 ? -1.306 0.476 1.120 1.00 97.88 199 SER A C 1
ATOM 1624 O O . SER A 1 199 ? -1.316 0.640 -0.103 1.00 97.88 199 SER A O 1
ATOM 1626 N N . PHE A 1 200 ? -0.790 1.381 1.953 1.00 97.94 200 PHE A N 1
ATOM 1627 C CA . PHE A 1 200 ? -0.032 2.523 1.445 1.00 97.94 200 PHE A CA 1
ATOM 1628 C C . PHE A 1 200 ? 1.149 2.033 0.603 1.00 97.94 200 PHE A C 1
ATOM 1630 O O . PHE A 1 200 ? 1.825 1.060 0.955 1.00 97.94 200 PHE A O 1
ATOM 1637 N N . ALA A 1 201 ? 1.380 2.706 -0.525 1.00 97.00 201 ALA A N 1
ATOM 1638 C CA . ALA A 1 201 ? 2.469 2.381 -1.437 1.00 97.00 201 ALA A CA 1
ATOM 1639 C C . ALA A 1 201 ? 3.836 2.683 -0.813 1.00 97.00 201 ALA A C 1
ATOM 1641 O O . ALA A 1 201 ? 4.809 1.985 -1.102 1.00 97.00 201 ALA A O 1
ATOM 1642 N N . THR A 1 202 ? 3.902 3.700 0.052 1.00 95.81 202 THR A N 1
ATOM 1643 C CA . THR A 1 202 ? 5.128 4.137 0.716 1.00 95.81 202 THR A CA 1
ATOM 1644 C C . THR A 1 202 ? 4.912 4.483 2.187 1.00 95.81 202 THR A C 1
ATOM 1646 O O . THR A 1 202 ? 3.792 4.768 2.613 1.00 95.81 202 THR A O 1
ATOM 1649 N N . PHE A 1 203 ? 6.007 4.506 2.950 1.00 94.31 203 PHE A N 1
ATOM 1650 C CA . PHE A 1 203 ? 6.045 4.919 4.353 1.00 94.31 203 PHE A CA 1
ATOM 1651 C C . PHE A 1 203 ? 7.166 5.957 4.568 1.00 94.31 203 PHE A C 1
ATOM 1653 O O . PHE A 1 203 ? 8.335 5.625 4.350 1.00 94.31 203 PHE A O 1
ATOM 1660 N N . PRO A 1 204 ? 6.849 7.204 4.971 1.00 94.06 204 PRO A N 1
ATOM 1661 C CA . PRO A 1 204 ? 5.497 7.736 5.156 1.00 94.06 204 PRO A CA 1
ATOM 1662 C C . PRO A 1 204 ? 4.681 7.736 3.849 1.00 94.06 204 PRO A C 1
ATOM 1664 O O . PRO A 1 204 ? 5.235 7.644 2.747 1.00 94.06 204 PRO A O 1
ATOM 1667 N N . SER A 1 205 ? 3.355 7.796 3.979 1.00 94.12 205 SER A N 1
ATOM 1668 C CA . SER A 1 205 ? 2.460 7.852 2.818 1.00 94.12 205 SER A CA 1
ATOM 1669 C C . SER A 1 205 ? 2.573 9.211 2.130 1.00 94.12 205 SER A C 1
ATOM 1671 O O . SER A 1 205 ? 2.600 10.243 2.803 1.00 94.12 205 SER A O 1
ATOM 1673 N N . VAL A 1 206 ? 2.631 9.216 0.799 1.00 92.38 206 VAL A N 1
ATOM 1674 C CA . VAL A 1 206 ? 2.752 10.429 -0.026 1.00 92.38 206 VAL A CA 1
ATOM 1675 C C . VAL A 1 206 ? 1.550 10.568 -0.953 1.00 92.38 206 VAL A C 1
ATOM 1677 O O . VAL A 1 206 ? 0.994 9.570 -1.414 1.00 92.38 206 VAL A O 1
ATOM 1680 N N . ARG A 1 207 ? 1.129 11.803 -1.232 1.00 91.56 207 ARG A N 1
ATOM 1681 C CA . ARG A 1 207 ? 0.061 12.123 -2.180 1.00 91.56 207 ARG A CA 1
ATOM 1682 C C . ARG A 1 207 ? 0.543 11.977 -3.596 1.00 91.56 207 ARG A C 1
ATOM 1684 O O . ARG A 1 207 ? -0.249 11.555 -4.428 1.00 91.56 207 ARG A O 1
ATOM 1691 N N . ARG A 1 208 ? 1.784 12.378 -3.872 1.00 92.19 208 ARG A N 1
ATOM 1692 C CA . ARG A 1 208 ? 2.354 12.390 -5.216 1.00 92.19 208 ARG A CA 1
ATOM 1693 C C . ARG A 1 208 ? 3.619 11.554 -5.277 1.00 92.19 208 ARG A C 1
ATOM 1695 O O . ARG A 1 208 ? 4.451 11.616 -4.378 1.00 92.19 208 ARG A O 1
ATOM 1702 N N . VAL A 1 209 ? 3.765 10.788 -6.349 1.00 93.25 209 VAL A N 1
ATOM 1703 C CA . VAL A 1 209 ? 5.017 10.108 -6.678 1.00 93.25 209 VAL A CA 1
ATOM 1704 C C . VAL A 1 209 ? 5.162 10.033 -8.184 1.00 93.25 209 VAL A C 1
ATOM 1706 O O . VAL A 1 209 ? 4.177 9.835 -8.903 1.00 93.25 209 VAL A O 1
ATOM 1709 N N . ASN A 1 210 ? 6.400 10.155 -8.638 1.00 93.56 210 ASN A N 1
ATOM 1710 C CA . ASN A 1 210 ? 6.755 9.997 -10.031 1.00 93.56 210 ASN A CA 1
ATOM 1711 C C . ASN A 1 210 ? 7.634 8.761 -10.201 1.00 93.56 210 ASN A C 1
ATOM 1713 O O . ASN A 1 210 ? 8.503 8.474 -9.376 1.00 93.56 210 ASN A O 1
ATOM 1717 N N . PHE A 1 211 ? 7.415 8.029 -11.284 1.00 92.31 211 PHE A N 1
ATOM 1718 C CA . PHE A 1 211 ? 8.232 6.888 -11.657 1.00 92.31 211 PHE A CA 1
ATOM 1719 C C . PHE A 1 211 ? 8.790 7.078 -13.049 1.00 92.31 211 PHE A C 1
ATOM 1721 O O . PHE A 1 211 ? 8.030 7.243 -14.000 1.00 92.31 211 PHE A O 1
ATOM 1728 N N . HIS A 1 212 ? 10.099 6.929 -13.198 1.00 88.62 212 HIS A N 1
ATOM 1729 C CA . HIS A 1 212 ? 10.644 6.620 -14.510 1.00 88.62 212 HIS A CA 1
ATOM 1730 C C . HIS A 1 212 ? 10.293 5.173 -14.821 1.00 88.62 212 HIS A C 1
ATOM 1732 O O . HIS A 1 212 ? 10.761 4.262 -14.147 1.00 88.62 212 HIS A O 1
ATOM 1738 N N . ALA A 1 213 ? 9.404 4.979 -15.794 1.00 66.25 213 ALA A N 1
ATOM 1739 C CA . ALA A 1 213 ? 8.707 3.718 -16.024 1.00 66.25 213 ALA A CA 1
ATOM 1740 C C . ALA A 1 213 ? 9.646 2.518 -16.097 1.00 66.25 213 ALA A C 1
ATOM 1742 O O . ALA A 1 213 ? 9.335 1.470 -15.549 1.00 66.25 213 ALA A O 1
ATOM 1743 N N . ILE A 1 214 ? 10.764 2.718 -16.803 1.00 68.81 214 ILE A N 1
ATOM 1744 C CA . ILE A 1 214 ? 11.800 1.749 -17.179 1.00 68.81 214 ILE A CA 1
ATOM 1745 C C . ILE A 1 214 ? 12.889 2.477 -17.996 1.00 68.81 214 ILE A C 1
ATOM 1747 O O . ILE A 1 214 ? 14.068 2.127 -17.943 1.00 68.81 214 ILE A O 1
ATOM 1751 N N . THR A 1 215 ? 12.499 3.517 -18.744 1.00 65.88 215 THR A N 1
ATOM 1752 C CA . THR A 1 215 ? 13.395 4.413 -19.484 1.00 65.88 215 THR A CA 1
ATOM 1753 C C . THR A 1 215 ? 13.289 5.833 -18.932 1.00 65.88 215 THR A C 1
ATOM 1755 O O . THR A 1 215 ? 12.248 6.238 -18.419 1.00 65.88 215 THR A O 1
ATOM 1758 N N . LEU A 1 216 ? 14.358 6.623 -19.058 1.00 68.12 216 LEU A N 1
ATOM 1759 C CA . LEU A 1 216 ? 14.359 8.028 -18.624 1.00 68.12 216 LEU A CA 1
ATOM 1760 C C . LEU A 1 216 ? 13.409 8.919 -19.449 1.00 68.12 216 LEU A C 1
ATOM 1762 O O . LEU A 1 216 ? 13.165 10.057 -19.064 1.00 68.12 216 LEU A O 1
ATOM 1766 N N . GLY A 1 217 ? 12.885 8.418 -20.573 1.00 73.06 217 GLY A N 1
ATOM 1767 C CA . GLY A 1 217 ? 12.013 9.169 -21.478 1.00 73.06 217 GLY A CA 1
ATOM 1768 C C . GLY A 1 217 ? 10.525 9.129 -21.127 1.00 73.06 217 GLY A C 1
ATOM 1769 O O . GLY A 1 217 ? 9.784 9.953 -21.654 1.00 73.06 217 GLY A O 1
ATOM 1770 N N . HIS A 1 218 ? 10.087 8.209 -20.255 1.00 83.44 218 HIS A N 1
ATOM 1771 C CA . HIS A 1 218 ? 8.682 8.080 -19.849 1.00 83.44 218 HIS A CA 1
ATOM 1772 C C . HIS A 1 218 ? 8.540 8.167 -18.331 1.00 83.44 218 HIS A C 1
ATOM 1774 O O . HIS A 1 218 ? 9.185 7.420 -17.589 1.00 83.44 218 HIS A O 1
ATOM 1780 N N . GLU A 1 219 ? 7.685 9.079 -17.877 1.00 89.69 219 GLU A N 1
ATOM 1781 C CA . GLU A 1 219 ? 7.409 9.331 -16.464 1.00 89.69 219 GLU A CA 1
ATOM 1782 C C . GLU A 1 219 ? 5.936 9.019 -16.170 1.00 89.69 219 GLU A C 1
ATOM 1784 O O . GLU A 1 219 ? 5.036 9.617 -16.760 1.00 89.69 219 GLU A O 1
ATOM 1789 N N . HIS A 1 220 ? 5.678 8.106 -15.233 1.00 92.25 220 HIS A N 1
ATOM 1790 C CA . HIS A 1 220 ? 4.348 7.917 -14.666 1.00 92.25 220 HIS A CA 1
ATOM 1791 C C . HIS A 1 220 ? 4.183 8.813 -13.452 1.00 92.25 220 HIS A C 1
ATOM 1793 O O . HIS A 1 220 ? 4.991 8.757 -12.525 1.00 92.25 220 HIS A O 1
ATOM 1799 N N . ARG A 1 221 ? 3.098 9.580 -13.437 1.00 94.06 221 ARG A N 1
ATOM 1800 C CA . ARG A 1 221 ? 2.749 10.463 -12.327 1.00 94.06 221 ARG A CA 1
ATOM 1801 C C . ARG A 1 221 ? 1.517 9.928 -11.627 1.00 94.06 221 ARG A C 1
ATOM 1803 O O . ARG A 1 221 ? 0.491 9.688 -12.264 1.00 94.06 221 ARG A O 1
ATOM 1810 N N . PHE A 1 222 ? 1.610 9.758 -10.317 1.00 94.56 222 PHE A N 1
ATOM 1811 C CA . PHE A 1 222 ? 0.512 9.259 -9.502 1.00 94.56 222 PHE A CA 1
ATOM 1812 C C . PHE A 1 222 ? 0.140 10.298 -8.457 1.00 94.56 222 PHE A C 1
ATOM 1814 O O . PHE A 1 222 ? 1.020 10.894 -7.839 1.00 94.56 222 PHE A O 1
ATOM 1821 N N . GLN A 1 223 ? -1.165 10.495 -8.245 1.00 93.62 223 GLN A N 1
ATOM 1822 C CA . GLN A 1 223 ? -1.669 11.442 -7.257 1.00 93.62 223 GLN A CA 1
ATOM 1823 C C . GLN A 1 223 ? -2.917 10.936 -6.518 1.00 93.62 223 GLN A C 1
ATOM 1825 O O . GLN A 1 223 ? -3.881 10.491 -7.143 1.00 93.62 223 GLN A O 1
ATOM 1830 N N . SER A 1 224 ? -2.930 11.080 -5.189 1.00 92.56 224 SER A N 1
ATOM 1831 C CA . SER A 1 224 ? -4.082 10.825 -4.316 1.00 92.56 224 SER A CA 1
ATOM 1832 C C . SER A 1 224 ? -4.090 11.776 -3.116 1.00 92.56 224 SER A C 1
ATOM 1834 O O . SER A 1 224 ? -3.083 11.943 -2.439 1.00 92.56 224 SER A O 1
ATOM 1836 N N . LEU A 1 225 ? -5.240 12.381 -2.799 1.00 88.69 225 LEU A N 1
ATOM 1837 C CA . LEU A 1 225 ? -5.365 13.307 -1.660 1.00 88.69 225 LEU A CA 1
ATOM 1838 C C . LEU A 1 225 ? -5.158 12.623 -0.300 1.00 88.69 225 LEU A C 1
ATOM 1840 O O . LEU A 1 225 ? -4.669 13.255 0.637 1.00 88.69 225 LEU A O 1
ATOM 1844 N N . MET A 1 226 ? -5.526 11.344 -0.204 1.00 90.00 226 MET A N 1
ATOM 1845 C CA . MET A 1 226 ? -5.478 10.548 1.029 1.00 90.00 226 MET A CA 1
ATOM 1846 C C . MET A 1 226 ? -4.193 9.713 1.141 1.00 90.00 226 MET A C 1
ATOM 1848 O O . MET A 1 226 ? -4.101 8.831 1.991 1.00 90.00 226 MET A O 1
ATOM 1852 N N . GLY A 1 227 ? -3.211 9.983 0.277 1.00 93.25 227 GLY A N 1
ATOM 1853 C CA . GLY A 1 227 ? -2.024 9.154 0.122 1.00 93.25 227 GLY A CA 1
ATOM 1854 C C . GLY A 1 227 ? -2.222 8.049 -0.912 1.00 93.25 227 GLY A C 1
ATOM 1855 O O . GLY A 1 227 ? -3.342 7.602 -1.177 1.00 93.25 227 GLY A O 1
ATOM 1856 N N . LEU A 1 228 ? -1.123 7.653 -1.544 1.00 96.38 228 LEU A N 1
ATOM 1857 C CA . LEU A 1 228 ? -1.112 6.643 -2.590 1.00 96.38 228 LEU A CA 1
ATOM 1858 C C . LEU A 1 228 ? -1.167 5.240 -1.998 1.00 96.38 228 LEU A C 1
ATOM 1860 O O . LEU A 1 228 ? -0.391 4.877 -1.111 1.00 96.38 228 LEU A O 1
ATOM 1864 N N . THR A 1 229 ? -2.072 4.434 -2.535 1.00 97.62 229 THR A N 1
ATOM 1865 C CA . THR A 1 229 ? -2.161 3.006 -2.247 1.00 97.62 229 THR A CA 1
ATOM 1866 C C . THR A 1 229 ? -1.372 2.197 -3.269 1.00 97.62 229 THR A C 1
ATOM 1868 O O . THR A 1 229 ? -1.050 2.667 -4.363 1.00 97.62 229 THR A O 1
ATOM 1871 N N . VAL A 1 230 ? -1.090 0.940 -2.939 1.00 96.88 230 VAL A N 1
ATOM 1872 C CA . VAL A 1 230 ? -0.527 -0.034 -3.881 1.00 96.88 230 VAL A CA 1
ATOM 1873 C C . VAL A 1 230 ? -1.385 -0.120 -5.144 1.00 96.88 230 VAL A C 1
ATOM 1875 O O . VAL A 1 230 ? -0.845 -0.180 -6.248 1.00 96.88 230 VAL A O 1
ATOM 1878 N N . TRP A 1 231 ? -2.715 -0.062 -5.009 1.00 96.31 231 TRP A N 1
ATOM 1879 C CA . TRP A 1 231 ? -3.622 -0.094 -6.154 1.00 96.31 231 TRP A CA 1
ATOM 1880 C C . TRP A 1 231 ? -3.471 1.099 -7.089 1.00 96.31 231 TRP A C 1
ATOM 1882 O O . TRP A 1 231 ? -3.520 0.912 -8.302 1.00 96.31 231 TRP A O 1
ATOM 1892 N N . ASP A 1 232 ? -3.276 2.306 -6.556 1.00 95.94 232 ASP A N 1
ATOM 1893 C CA . ASP A 1 232 ? -3.107 3.505 -7.384 1.00 95.94 232 ASP A CA 1
ATOM 1894 C C . ASP A 1 232 ? -1.891 3.363 -8.305 1.00 95.94 232 ASP A C 1
ATOM 1896 O O . ASP A 1 232 ? -1.974 3.645 -9.503 1.00 95.94 232 ASP A O 1
ATOM 1900 N N . ILE A 1 233 ? -0.790 2.841 -7.755 1.00 95.31 233 ILE A N 1
ATOM 1901 C CA . ILE A 1 233 ? 0.449 2.599 -8.494 1.00 95.31 233 ILE A CA 1
ATOM 1902 C C . ILE A 1 233 ? 0.271 1.478 -9.520 1.00 95.31 233 ILE A C 1
ATOM 1904 O O . ILE A 1 233 ? 0.548 1.659 -10.706 1.00 95.31 233 ILE A O 1
ATOM 1908 N N . VAL A 1 234 ? -0.242 0.323 -9.089 1.00 93.94 234 VAL A N 1
ATOM 1909 C CA . VAL A 1 234 ? -0.450 -0.836 -9.969 1.00 93.94 234 VAL A CA 1
ATOM 1910 C C . VAL A 1 234 ? -1.369 -0.479 -11.128 1.00 93.94 234 VAL A C 1
ATOM 1912 O O . VAL A 1 234 ? -1.057 -0.796 -12.271 1.00 93.94 234 VAL A O 1
ATOM 1915 N N . ARG A 1 235 ? -2.476 0.217 -10.859 1.00 92.25 235 ARG A N 1
ATOM 1916 C CA . ARG A 1 235 ? -3.452 0.585 -11.884 1.00 92.25 235 ARG A CA 1
ATOM 1917 C C . ARG A 1 235 ? -2.881 1.567 -12.902 1.00 92.25 235 ARG A C 1
ATOM 1919 O O . ARG A 1 235 ? -3.188 1.445 -14.084 1.00 92.25 235 ARG A O 1
ATOM 1926 N N . GLY A 1 236 ? -2.062 2.530 -12.479 1.00 91.56 236 GLY A N 1
ATOM 1927 C CA . GLY A 1 236 ? -1.428 3.433 -13.441 1.00 91.56 236 GLY A CA 1
ATOM 1928 C C . GLY A 1 236 ? -0.411 2.713 -14.330 1.00 91.56 236 GLY A C 1
ATOM 1929 O O . GLY A 1 236 ? -0.380 2.995 -15.522 1.00 91.56 236 GLY A O 1
ATOM 1930 N N . PHE A 1 237 ? 0.321 1.718 -13.812 1.00 90.75 237 PHE A N 1
ATOM 1931 C CA . PHE A 1 237 ? 1.144 0.851 -14.665 1.00 90.75 237 PHE A CA 1
ATOM 1932 C C . PHE A 1 237 ? 0.301 -0.031 -15.593 1.00 90.75 237 PHE A C 1
ATOM 1934 O O . PHE A 1 237 ? 0.644 -0.163 -16.763 1.00 90.75 237 PHE A O 1
ATOM 1941 N N . GLN A 1 238 ? -0.819 -0.589 -15.114 1.00 89.06 238 GLN A N 1
ATOM 1942 C CA . GLN A 1 238 ? -1.726 -1.411 -15.931 1.00 89.06 238 GLN A CA 1
ATOM 1943 C C . GLN A 1 238 ? -2.216 -0.690 -17.183 1.00 89.06 238 GLN A C 1
ATOM 1945 O O . GLN A 1 238 ? -2.288 -1.306 -18.243 1.00 89.06 238 GLN A O 1
ATOM 1950 N N . ASN A 1 239 ? -2.522 0.603 -17.068 1.00 87.31 239 ASN A N 1
ATOM 1951 C CA . ASN A 1 239 ? -3.002 1.405 -18.193 1.00 87.31 239 ASN A CA 1
ATOM 1952 C C . ASN A 1 239 ? -1.965 1.545 -19.321 1.00 87.31 239 ASN A C 1
ATOM 1954 O O . ASN A 1 239 ? -2.351 1.798 -20.458 1.00 87.31 239 ASN A O 1
ATOM 1958 N N . ASP A 1 240 ? -0.682 1.340 -19.018 1.00 88.69 240 ASP A N 1
ATOM 1959 C CA . ASP A 1 240 ? 0.424 1.483 -19.966 1.00 88.69 240 ASP A CA 1
ATOM 1960 C C . ASP A 1 240 ? 1.054 0.135 -20.359 1.00 88.69 240 ASP A C 1
ATOM 1962 O O . ASP A 1 240 ? 1.957 0.113 -21.192 1.00 88.69 240 ASP A O 1
ATOM 1966 N N . LEU A 1 241 ? 0.599 -1.003 -19.813 1.00 88.19 241 LEU A N 1
ATOM 1967 C CA . LEU A 1 241 ? 1.206 -2.315 -20.093 1.00 88.19 241 LEU A CA 1
ATOM 1968 C C . LEU A 1 241 ? 1.242 -2.639 -21.592 1.00 88.19 241 LEU A C 1
ATOM 1970 O O . LEU A 1 241 ? 2.235 -3.161 -22.087 1.00 88.19 241 LEU A O 1
ATOM 1974 N N . ASP A 1 242 ? 0.193 -2.300 -22.330 1.00 87.25 242 ASP A N 1
ATOM 1975 C CA . ASP A 1 242 ? 0.103 -2.592 -23.764 1.00 87.25 242 ASP A CA 1
ATOM 1976 C C . ASP A 1 242 ? 0.728 -1.498 -24.648 1.00 87.25 242 ASP A C 1
ATOM 1978 O O . ASP A 1 242 ? 0.640 -1.565 -25.872 1.00 87.25 242 ASP A O 1
ATOM 1982 N N . ARG A 1 243 ? 1.389 -0.496 -24.049 1.00 88.25 243 ARG A N 1
ATOM 1983 C CA . ARG A 1 243 ? 2.119 0.536 -24.790 1.00 88.25 243 ARG A CA 1
ATOM 1984 C C . ARG A 1 243 ? 3.313 -0.080 -25.515 1.00 88.25 243 ARG A C 1
ATOM 1986 O O . ARG A 1 243 ? 4.172 -0.709 -24.890 1.00 88.25 243 ARG A O 1
ATOM 1993 N N . GLU A 1 244 ? 3.399 0.185 -26.814 1.00 89.06 244 GLU A N 1
ATOM 1994 C CA . GLU A 1 244 ? 4.581 -0.126 -27.614 1.00 89.06 244 GLU A CA 1
ATOM 1995 C C . GLU A 1 244 ? 5.784 0.716 -27.159 1.00 89.06 244 GLU A C 1
ATOM 1997 O O . GLU A 1 244 ? 5.692 1.927 -26.920 1.00 89.06 244 GLU A O 1
ATOM 2002 N N . LEU A 1 245 ? 6.931 0.059 -27.033 1.00 88.56 245 LEU A N 1
ATOM 2003 C CA . LEU A 1 245 ? 8.205 0.685 -26.728 1.00 88.56 245 LEU A CA 1
ATOM 2004 C C . LEU A 1 245 ? 8.856 1.165 -28.019 1.00 88.56 245 LEU A C 1
ATOM 2006 O O . LEU A 1 245 ? 9.005 0.421 -28.988 1.00 88.56 245 LEU A O 1
ATOM 2010 N N . SER A 1 246 ? 9.300 2.418 -28.022 1.00 89.94 246 SER A N 1
ATOM 2011 C CA . SER A 1 246 ? 10.095 2.934 -29.131 1.00 89.94 246 SER A CA 1
ATOM 2012 C C . SER A 1 246 ? 11.440 2.204 -29.231 1.00 89.94 246 SER A C 1
ATOM 2014 O O . SER A 1 246 ? 11.973 1.688 -28.247 1.00 89.94 246 SER A O 1
ATOM 2016 N N . ILE A 1 247 ? 12.053 2.228 -30.417 1.00 87.94 247 ILE A N 1
ATOM 2017 C CA . ILE A 1 247 ? 13.387 1.645 -30.638 1.00 87.94 247 ILE A CA 1
ATOM 2018 C C . ILE A 1 247 ? 14.407 2.219 -29.643 1.00 87.94 247 ILE A C 1
ATOM 2020 O O . ILE A 1 247 ? 15.216 1.482 -29.089 1.00 87.94 247 ILE A O 1
ATOM 2024 N N . THR A 1 248 ? 14.355 3.525 -29.368 1.00 88.81 248 THR A N 1
ATOM 2025 C CA . THR A 1 248 ? 15.238 4.171 -28.387 1.00 88.81 248 THR A CA 1
ATOM 2026 C C . THR A 1 248 ? 15.026 3.619 -26.978 1.00 88.81 248 THR A C 1
ATOM 2028 O O . THR A 1 248 ? 15.996 3.391 -26.259 1.00 88.81 248 THR A O 1
ATOM 2031 N N . GLU A 1 249 ? 13.780 3.362 -26.580 1.00 88.38 249 GLU A N 1
ATOM 2032 C CA . GLU A 1 249 ? 13.475 2.767 -25.279 1.00 88.38 249 GLU A CA 1
ATOM 2033 C C . GLU A 1 249 ? 13.985 1.330 -25.166 1.00 88.38 249 GLU A C 1
ATOM 2035 O O . GLU A 1 249 ? 14.610 0.982 -24.164 1.00 88.38 249 GLU A O 1
ATOM 2040 N N . LEU A 1 250 ? 13.797 0.528 -26.216 1.00 86.06 250 LEU A N 1
ATOM 2041 C CA . LEU A 1 250 ? 14.325 -0.834 -26.303 1.00 86.06 250 LEU A CA 1
ATOM 2042 C C . LEU A 1 250 ? 15.859 -0.860 -26.257 1.00 86.06 250 LEU A C 1
ATOM 2044 O O . LEU A 1 250 ? 16.447 -1.671 -25.545 1.00 86.06 250 LEU A O 1
ATOM 2048 N N . LEU A 1 251 ? 16.533 0.053 -26.958 1.00 85.88 251 LEU A N 1
ATOM 2049 C CA . LEU A 1 251 ? 17.995 0.160 -26.910 1.00 85.88 251 LEU A CA 1
ATOM 2050 C C . LEU A 1 251 ? 18.497 0.565 -25.517 1.00 85.88 251 LEU A C 1
ATOM 2052 O O . LEU A 1 251 ? 19.496 0.017 -25.044 1.00 85.88 251 LEU A O 1
ATOM 2056 N N . ASN A 1 252 ? 17.794 1.479 -24.842 1.00 84.81 252 ASN A N 1
ATOM 2057 C CA . ASN A 1 252 ? 18.100 1.865 -23.463 1.00 84.81 252 ASN A CA 1
ATOM 2058 C C . ASN A 1 252 ? 17.905 0.694 -22.491 1.00 84.81 252 ASN A C 1
ATOM 2060 O O . ASN A 1 252 ? 18.715 0.510 -21.587 1.00 84.81 252 ASN A O 1
ATOM 2064 N N . LEU A 1 253 ? 16.877 -0.128 -22.705 1.00 81.25 253 LEU A N 1
ATOM 2065 C CA . LEU A 1 253 ? 16.642 -1.364 -21.963 1.00 81.25 253 LEU A CA 1
ATOM 2066 C C . LEU A 1 253 ? 17.788 -2.369 -22.133 1.00 81.25 253 LEU A C 1
ATOM 2068 O O . LEU A 1 253 ? 18.353 -2.839 -21.145 1.00 81.25 253 LEU A O 1
ATOM 2072 N N . LEU A 1 254 ? 18.169 -2.644 -23.383 1.00 79.81 254 LEU A N 1
ATOM 2073 C CA . LEU A 1 254 ? 19.243 -3.575 -23.749 1.00 79.81 254 LEU A CA 1
ATOM 2074 C C . LEU A 1 254 ? 20.623 -3.143 -23.236 1.00 79.81 254 LEU A C 1
ATOM 2076 O O . LEU A 1 254 ? 21.485 -3.986 -22.975 1.00 79.81 254 LEU A O 1
ATOM 2080 N N . SER A 1 255 ? 20.842 -1.833 -23.124 1.00 82.44 255 SER A N 1
ATOM 2081 C CA . SER A 1 255 ? 22.117 -1.245 -22.691 1.00 82.44 255 SER A CA 1
ATOM 2082 C C . SER A 1 255 ? 22.155 -0.927 -21.194 1.00 82.44 255 SER A C 1
ATOM 2084 O O . SER A 1 255 ? 23.230 -0.677 -20.653 1.00 82.44 255 SER A O 1
ATOM 2086 N N . GLY A 1 256 ? 20.993 -0.897 -20.544 1.00 78.25 256 GLY A N 1
ATOM 2087 C CA . GLY A 1 256 ? 20.807 -0.436 -19.174 1.00 78.25 256 GLY A CA 1
ATOM 2088 C C . GLY A 1 256 ? 20.637 -1.574 -18.161 1.00 78.25 256 GLY A C 1
ATOM 2089 O O . GLY A 1 256 ? 21.170 -2.668 -18.358 1.00 78.25 256 GLY A O 1
ATOM 2090 N N . PRO A 1 257 ? 19.886 -1.349 -17.065 1.00 69.88 257 PRO A N 1
ATOM 2091 C CA . PRO A 1 257 ? 19.764 -2.306 -15.960 1.00 69.88 257 PRO A CA 1
ATOM 2092 C C . PRO A 1 257 ? 19.083 -3.626 -16.352 1.00 69.88 257 PRO A C 1
ATOM 2094 O O . PRO A 1 257 ? 19.131 -4.590 -15.596 1.00 69.88 257 PRO A O 1
ATOM 2097 N N . PHE A 1 258 ? 18.485 -3.697 -17.544 1.00 75.44 258 PHE A N 1
ATOM 2098 C CA . PHE A 1 258 ? 17.851 -4.903 -18.060 1.00 75.44 258 PHE A CA 1
ATOM 2099 C C . PHE A 1 258 ? 18.773 -5.717 -18.972 1.00 75.44 258 PHE A C 1
ATOM 2101 O O . PHE A 1 258 ? 18.366 -6.784 -19.414 1.00 75.44 258 PHE A O 1
ATOM 2108 N N . ALA A 1 259 ? 20.015 -5.291 -19.235 1.00 79.88 259 ALA A N 1
ATOM 2109 C CA . ALA A 1 259 ? 20.931 -5.997 -20.137 1.00 79.88 259 ALA A CA 1
ATOM 2110 C C . ALA A 1 259 ? 21.094 -7.493 -19.786 1.00 79.88 259 ALA A C 1
ATOM 2112 O O . ALA A 1 259 ? 21.138 -8.350 -20.672 1.00 79.88 259 ALA A O 1
ATOM 2113 N N . ASP A 1 260 ? 21.101 -7.830 -18.495 1.00 76.62 260 ASP A N 1
ATOM 2114 C CA . ASP A 1 260 ? 21.216 -9.212 -18.009 1.00 76.62 260 ASP A CA 1
ATOM 2115 C C . ASP A 1 260 ? 19.972 -10.073 -18.313 1.00 76.62 260 ASP A C 1
ATOM 2117 O O . ASP A 1 260 ? 20.052 -11.306 -18.407 1.00 76.62 260 ASP A O 1
ATOM 2121 N N . ILE A 1 261 ? 18.817 -9.435 -18.536 1.00 73.12 261 ILE A N 1
ATOM 2122 C CA . ILE A 1 261 ? 17.590 -10.094 -19.002 1.00 73.12 261 ILE A CA 1
ATOM 2123 C C . ILE A 1 261 ? 17.738 -10.582 -20.444 1.00 73.12 261 ILE A C 1
ATOM 2125 O O . ILE A 1 261 ? 17.138 -11.591 -20.794 1.00 73.12 261 ILE A O 1
ATOM 2129 N N . PHE A 1 262 ? 18.608 -9.973 -21.247 1.00 72.06 262 PHE A N 1
ATOM 2130 C CA . PHE A 1 262 ? 18.797 -10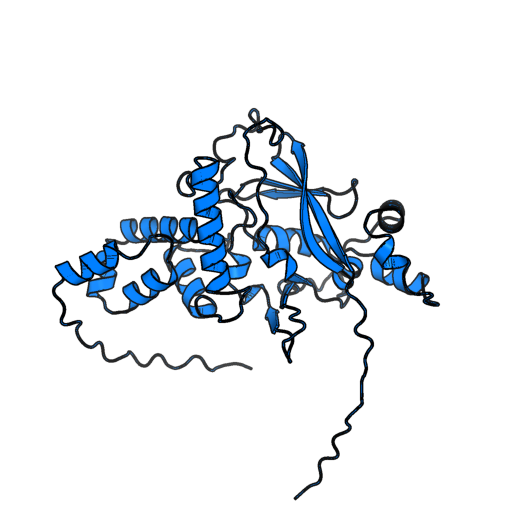.358 -22.648 1.00 72.06 262 PHE A CA 1
ATOM 2131 C C . PHE A 1 262 ? 20.040 -11.232 -22.883 1.00 72.06 262 PHE A C 1
ATOM 2133 O O . PHE A 1 262 ? 20.080 -11.999 -23.834 1.00 72.06 262 PHE A O 1
ATOM 2140 N N . ARG A 1 263 ? 21.069 -11.163 -22.024 1.00 70.25 263 ARG A N 1
ATOM 2141 C CA . ARG A 1 263 ? 22.408 -11.721 -22.333 1.00 70.25 263 ARG A CA 1
ATOM 2142 C C . ARG A 1 263 ? 22.674 -13.178 -21.934 1.00 70.25 263 ARG A C 1
ATOM 2144 O O . ARG A 1 263 ? 23.720 -13.711 -22.293 1.00 70.25 263 ARG A O 1
ATOM 2151 N N . ARG A 1 264 ? 21.806 -13.815 -21.140 1.00 63.66 264 ARG A N 1
ATOM 2152 C CA . ARG A 1 264 ? 22.194 -15.033 -20.391 1.00 63.66 264 ARG A CA 1
ATOM 2153 C C . ARG A 1 264 ? 21.945 -16.378 -21.077 1.00 63.66 264 ARG A C 1
ATOM 2155 O O . ARG A 1 264 ? 22.501 -17.372 -20.625 1.00 63.66 264 ARG A O 1
ATOM 2162 N N . GLU A 1 265 ? 21.177 -16.418 -22.157 1.00 60.34 265 GLU A N 1
ATOM 2163 C CA . GLU A 1 265 ? 20.999 -17.634 -22.951 1.00 60.34 265 GLU A CA 1
ATOM 2164 C C . GLU A 1 265 ? 21.428 -17.338 -24.382 1.00 60.34 265 GLU A C 1
ATOM 2166 O O . GLU A 1 265 ? 21.058 -16.316 -24.950 1.00 60.34 265 GLU A O 1
ATOM 2171 N N . SER A 1 266 ? 22.219 -18.236 -24.965 1.00 57.19 266 SER A N 1
ATOM 2172 C CA . SER A 1 266 ? 22.499 -18.289 -26.400 1.00 57.19 266 SER A CA 1
ATOM 2173 C C . SER A 1 266 ? 21.230 -18.722 -27.147 1.00 57.19 266 SER A C 1
ATOM 2175 O O . SER A 1 266 ? 21.247 -19.709 -27.880 1.00 57.19 266 SER A O 1
ATOM 2177 N N . SER A 1 267 ? 20.094 -18.076 -26.867 1.00 55.12 267 SER A N 1
ATOM 2178 C CA . SER A 1 267 ? 18.829 -18.401 -27.501 1.00 55.12 267 SER A CA 1
ATOM 2179 C C . SER A 1 267 ? 18.951 -18.017 -28.968 1.00 55.12 267 SER A C 1
ATOM 2181 O O . SER A 1 267 ? 19.370 -16.919 -29.332 1.00 55.12 267 SER A O 1
ATOM 2183 N N . SER A 1 268 ? 18.584 -18.950 -29.832 1.00 54.41 268 SER A N 1
ATOM 2184 C CA . SER A 1 268 ? 18.454 -18.766 -31.274 1.00 54.41 268 SER A CA 1
ATOM 2185 C C . SER A 1 268 ? 17.360 -17.759 -31.665 1.00 54.41 268 SER A C 1
ATOM 2187 O O . SER A 1 268 ? 16.986 -17.723 -32.829 1.00 54.41 268 SER A O 1
ATOM 2189 N N . ASP A 1 269 ? 16.851 -16.962 -30.717 1.00 74.50 269 ASP A N 1
ATOM 2190 C CA . ASP A 1 269 ? 15.576 -16.255 -30.822 1.00 74.50 269 ASP A CA 1
ATOM 2191 C C . ASP A 1 269 ? 15.600 -14.845 -30.216 1.00 74.50 269 ASP A C 1
ATOM 2193 O O . ASP A 1 269 ? 14.695 -14.397 -29.518 1.00 74.50 269 ASP A O 1
ATOM 2197 N N . PHE A 1 270 ? 16.672 -14.102 -30.494 1.00 80.00 270 PHE A N 1
ATOM 2198 C CA . PHE A 1 270 ? 16.735 -12.676 -30.159 1.00 80.00 270 PHE A CA 1
ATOM 2199 C C . PHE A 1 270 ? 15.577 -11.879 -30.789 1.00 80.00 270 PHE A C 1
ATOM 2201 O O . PHE A 1 270 ? 15.133 -10.887 -30.217 1.00 80.00 270 PHE A O 1
ATOM 2208 N N . VAL A 1 271 ? 15.091 -12.311 -31.959 1.00 81.88 271 VAL A N 1
ATOM 2209 C CA . VAL A 1 271 ? 13.940 -11.694 -32.634 1.00 81.88 271 VAL A CA 1
ATOM 2210 C C . VAL A 1 271 ? 12.667 -11.916 -31.821 1.00 81.88 271 VAL A C 1
ATOM 2212 O O . VAL A 1 271 ? 12.005 -10.934 -31.503 1.00 81.88 271 VAL A O 1
ATOM 2215 N N . ASP A 1 272 ? 12.388 -13.147 -31.390 1.00 79.94 272 ASP A N 1
ATOM 2216 C CA . ASP A 1 272 ? 11.246 -13.449 -30.521 1.00 79.94 272 ASP A CA 1
ATOM 2217 C C . ASP A 1 272 ? 11.311 -12.700 -29.185 1.00 79.94 272 ASP A C 1
ATOM 2219 O O . ASP A 1 272 ? 10.291 -12.220 -28.690 1.00 79.94 272 ASP A O 1
ATOM 2223 N N . ASP A 1 273 ? 12.501 -12.556 -28.593 1.00 78.56 273 ASP A N 1
ATOM 2224 C CA . ASP A 1 273 ? 12.669 -11.745 -27.386 1.00 78.56 273 ASP A CA 1
ATOM 2225 C C . ASP A 1 273 ? 12.377 -10.261 -27.674 1.00 78.56 273 ASP A C 1
ATOM 2227 O O . ASP A 1 273 ? 11.673 -9.620 -26.897 1.00 78.56 273 ASP A O 1
ATOM 2231 N N . LEU A 1 274 ? 12.845 -9.701 -28.795 1.00 82.50 274 LEU A N 1
ATOM 2232 C CA . LEU A 1 274 ? 12.518 -8.322 -29.181 1.00 82.50 274 LEU A CA 1
ATOM 2233 C C . LEU A 1 274 ? 11.024 -8.121 -29.444 1.00 82.50 274 LEU A C 1
ATOM 2235 O O . LEU A 1 274 ? 10.461 -7.128 -28.982 1.00 82.50 274 LEU A O 1
ATOM 2239 N N . GLU A 1 275 ? 10.378 -9.044 -30.155 1.00 83.75 275 GLU A N 1
ATOM 2240 C CA . GLU A 1 275 ? 8.934 -9.011 -30.386 1.00 83.75 275 GLU A CA 1
ATOM 2241 C C . GLU A 1 275 ? 8.175 -9.114 -29.068 1.00 83.75 275 GLU A C 1
ATOM 2243 O O . GLU A 1 275 ? 7.296 -8.298 -28.791 1.00 83.75 275 GLU A O 1
ATOM 2248 N N . ARG A 1 276 ? 8.566 -10.046 -28.197 1.00 82.25 276 ARG A N 1
ATOM 2249 C CA . ARG A 1 276 ? 7.982 -10.183 -26.867 1.00 82.25 276 ARG A CA 1
ATOM 2250 C C . ARG A 1 276 ? 8.153 -8.912 -26.046 1.00 82.25 276 ARG A C 1
ATOM 2252 O O . ARG A 1 276 ? 7.196 -8.492 -25.413 1.00 82.25 276 ARG A O 1
ATOM 2259 N N . PHE A 1 277 ? 9.338 -8.307 -26.032 1.00 85.75 277 PHE A N 1
ATOM 2260 C CA . PHE A 1 277 ? 9.659 -7.122 -25.229 1.00 85.75 277 PHE A CA 1
ATOM 2261 C C . PHE A 1 277 ? 9.308 -5.793 -25.896 1.00 85.75 277 PHE A C 1
ATOM 2263 O O . PHE A 1 277 ? 9.585 -4.747 -25.317 1.00 85.75 277 PHE A O 1
ATOM 2270 N N . SER A 1 278 ? 8.649 -5.816 -27.055 1.00 88.25 278 SER A N 1
ATOM 2271 C CA . SER A 1 278 ? 8.136 -4.626 -27.746 1.00 88.25 278 SER A CA 1
ATOM 2272 C C . SER A 1 278 ? 7.087 -3.850 -26.945 1.00 88.25 278 SER A C 1
ATOM 2274 O O . SER A 1 278 ? 6.812 -2.699 -27.267 1.00 88.25 278 SER A O 1
ATOM 2276 N N . THR A 1 279 ? 6.523 -4.442 -25.888 1.00 89.56 279 THR A N 1
ATOM 2277 C CA . THR A 1 279 ? 5.558 -3.803 -24.985 1.00 89.56 279 THR A CA 1
ATOM 2278 C C . THR A 1 279 ? 6.022 -3.866 -23.534 1.00 89.56 279 THR A C 1
ATOM 2280 O O . THR A 1 279 ? 6.795 -4.749 -23.137 1.00 89.56 279 THR A O 1
ATOM 2283 N N . LEU A 1 280 ? 5.493 -2.965 -22.699 1.00 87.38 280 LEU A N 1
ATOM 2284 C CA . LEU A 1 280 ? 5.719 -3.025 -21.253 1.00 87.38 280 LEU A CA 1
ATOM 2285 C C . LEU A 1 280 ? 5.224 -4.355 -20.664 1.00 87.38 280 LEU A C 1
ATOM 2287 O O . LEU A 1 280 ? 5.930 -4.967 -19.869 1.00 87.38 280 LEU A O 1
ATOM 2291 N N . ARG A 1 281 ? 4.077 -4.875 -21.102 1.00 89.38 281 ARG A N 1
ATOM 2292 C CA . ARG A 1 281 ? 3.535 -6.180 -20.698 1.00 89.38 281 ARG A CA 1
ATOM 2293 C C . ARG A 1 281 ? 4.542 -7.289 -20.922 1.00 89.38 281 ARG A C 1
ATOM 2295 O O . ARG A 1 281 ? 4.803 -8.084 -20.019 1.00 89.38 281 ARG A O 1
ATOM 2302 N N . GLY A 1 282 ? 5.111 -7.325 -22.120 1.00 85.50 282 GLY A N 1
ATOM 2303 C CA . GLY A 1 282 ? 6.160 -8.254 -22.488 1.00 85.50 282 GLY A CA 1
ATOM 2304 C C . GLY A 1 282 ? 7.308 -8.257 -21.494 1.00 85.50 282 GLY A C 1
ATOM 2305 O O . GLY A 1 282 ? 7.667 -9.307 -20.955 1.00 85.50 282 GLY A O 1
ATOM 2306 N N . LEU A 1 283 ? 7.824 -7.065 -21.197 1.00 85.12 283 LEU A N 1
ATOM 2307 C CA . LEU A 1 283 ? 8.918 -6.864 -20.254 1.00 85.12 283 LEU A CA 1
ATOM 2308 C C . LEU A 1 283 ? 8.539 -7.292 -18.830 1.00 85.12 283 LEU A C 1
ATOM 2310 O O . LEU A 1 283 ? 9.215 -8.137 -18.247 1.00 85.12 283 LEU A O 1
ATOM 2314 N N . TRP A 1 284 ? 7.429 -6.780 -18.299 1.00 86.19 284 TRP A N 1
ATOM 2315 C CA . TRP A 1 284 ? 6.925 -7.104 -16.961 1.00 86.19 284 TRP A CA 1
ATOM 2316 C C . TRP A 1 284 ? 6.575 -8.590 -16.799 1.00 86.19 284 TRP A C 1
ATOM 2318 O O . TRP A 1 284 ? 6.657 -9.128 -15.700 1.00 86.19 284 TRP A O 1
ATOM 2328 N N . SER A 1 285 ? 6.226 -9.291 -17.882 1.00 83.50 285 SER A N 1
ATOM 2329 C CA . SER A 1 285 ? 5.983 -10.738 -17.848 1.00 83.50 285 SER A CA 1
ATOM 2330 C C . SER A 1 285 ? 7.249 -11.568 -17.616 1.00 83.50 285 SER A C 1
ATOM 2332 O O . SER A 1 285 ? 7.168 -12.710 -17.156 1.00 83.50 285 SER A O 1
ATOM 2334 N N . ALA A 1 286 ? 8.417 -11.027 -17.974 1.00 80.81 286 ALA A N 1
ATOM 2335 C CA . ALA A 1 286 ? 9.712 -11.688 -17.827 1.00 80.81 286 ALA A CA 1
ATOM 2336 C C . ALA A 1 286 ? 10.499 -11.195 -16.609 1.00 80.81 286 ALA A C 1
ATOM 2338 O O . ALA A 1 286 ? 11.564 -11.739 -16.295 1.00 80.81 286 ALA A O 1
ATOM 2339 N N . THR A 1 287 ? 9.983 -10.185 -15.914 1.00 84.38 287 THR A N 1
ATOM 2340 C CA . THR A 1 287 ? 10.621 -9.590 -14.750 1.00 84.38 287 THR A CA 1
ATOM 2341 C C . THR A 1 287 ? 9.738 -9.672 -13.511 1.00 84.38 287 THR A C 1
ATOM 2343 O O . THR A 1 287 ? 8.556 -10.005 -13.552 1.00 84.38 287 THR A O 1
ATOM 2346 N N . ARG A 1 288 ? 10.353 -9.426 -12.360 1.00 86.06 288 ARG A N 1
ATOM 2347 C CA . ARG A 1 288 ? 9.694 -9.244 -11.073 1.00 86.06 288 ARG A CA 1
ATOM 2348 C C . ARG A 1 288 ? 10.133 -7.902 -10.526 1.00 86.06 288 ARG A C 1
ATOM 2350 O O . ARG A 1 288 ? 11.330 -7.625 -10.522 1.00 86.06 288 ARG A O 1
ATOM 2357 N N . TRP A 1 289 ? 9.193 -7.100 -10.049 1.00 88.94 289 TRP A N 1
ATOM 2358 C CA . TRP A 1 289 ? 9.528 -5.884 -9.321 1.00 88.94 289 TRP A CA 1
ATOM 2359 C C . TRP A 1 289 ? 10.352 -6.271 -8.078 1.00 88.94 289 TRP A C 1
ATOM 2361 O O . TRP A 1 289 ? 10.009 -7.195 -7.355 1.00 88.94 289 TRP A O 1
ATOM 2371 N N . GLU A 1 290 ? 11.497 -5.648 -7.848 1.00 87.44 290 GLU A N 1
ATOM 2372 C CA . GLU A 1 290 ? 12.322 -5.876 -6.657 1.00 87.44 290 GLU A CA 1
ATOM 2373 C C . GLU A 1 290 ? 12.207 -4.726 -5.651 1.00 87.44 290 GLU A C 1
ATOM 2375 O O . GLU A 1 290 ? 12.245 -4.929 -4.441 1.00 87.44 290 GLU A O 1
ATOM 2380 N N . GLY A 1 291 ? 12.009 -3.511 -6.131 1.00 88.56 291 GLY A N 1
ATOM 2381 C CA . GLY A 1 291 ? 11.772 -2.343 -5.305 1.00 88.56 291 GLY A CA 1
ATOM 2382 C C . GLY A 1 291 ? 11.854 -1.094 -6.156 1.00 88.56 291 GLY A C 1
ATOM 2383 O O . GLY A 1 291 ? 11.745 -1.148 -7.377 1.00 88.56 291 GLY A O 1
ATOM 2384 N N . ALA A 1 292 ? 12.034 0.054 -5.534 1.00 91.00 292 ALA A N 1
ATOM 2385 C CA . ALA A 1 292 ? 12.346 1.262 -6.269 1.00 91.00 292 ALA A CA 1
ATOM 2386 C C . ALA A 1 292 ? 13.381 2.049 -5.482 1.00 91.00 292 ALA A C 1
ATOM 2388 O O . ALA A 1 292 ? 13.316 2.103 -4.252 1.00 91.00 292 ALA A O 1
ATOM 2389 N N . TYR A 1 293 ? 14.347 2.627 -6.186 1.00 89.19 293 TYR A N 1
ATOM 2390 C CA . TYR A 1 293 ? 15.322 3.510 -5.566 1.00 89.19 293 TYR A CA 1
ATOM 2391 C C . TYR A 1 293 ? 14.980 4.956 -5.889 1.00 89.19 293 TYR A C 1
ATOM 2393 O O . TYR A 1 293 ? 14.499 5.286 -6.976 1.00 89.19 293 TYR A O 1
ATOM 2401 N N . PHE A 1 294 ? 15.193 5.810 -4.897 1.00 90.50 294 PHE A N 1
ATOM 2402 C CA . PHE A 1 294 ? 14.990 7.240 -5.027 1.00 90.50 294 PHE A CA 1
ATOM 2403 C C . PHE A 1 294 ? 16.050 7.816 -5.966 1.00 90.50 294 PHE A C 1
ATOM 2405 O O . PHE A 1 294 ? 17.243 7.575 -5.776 1.00 90.50 294 PHE A O 1
ATOM 2412 N N . LEU A 1 295 ? 15.610 8.552 -6.982 1.00 89.12 295 LEU A N 1
ATOM 2413 C CA . LEU A 1 295 ? 16.495 9.237 -7.918 1.00 89.12 295 LEU A CA 1
ATOM 2414 C C . LEU A 1 295 ? 16.718 10.682 -7.494 1.00 89.12 295 LEU A C 1
ATOM 2416 O O . LEU A 1 295 ? 17.848 11.127 -7.319 1.00 89.12 295 LEU A O 1
ATOM 2420 N N . THR A 1 296 ? 15.619 11.416 -7.392 1.00 88.88 296 THR A N 1
ATOM 2421 C CA . THR A 1 296 ? 15.587 12.850 -7.128 1.00 88.88 296 THR A CA 1
ATOM 2422 C C . THR A 1 296 ? 14.166 13.231 -6.727 1.00 88.88 296 THR A C 1
ATOM 2424 O O . THR A 1 296 ? 13.278 12.385 -6.664 1.00 88.88 296 THR A O 1
ATOM 2427 N N . SER A 1 297 ? 13.922 14.508 -6.497 1.00 86.56 297 SER A N 1
ATOM 2428 C CA . SER A 1 297 ? 12.581 15.068 -6.413 1.00 86.56 297 SER A CA 1
ATOM 2429 C C . SER A 1 297 ? 12.445 16.270 -7.317 1.00 86.56 297 SER A C 1
ATOM 2431 O O . SER A 1 297 ? 13.425 16.942 -7.631 1.00 86.56 297 SER A O 1
ATOM 2433 N N . ASN A 1 298 ? 11.212 16.561 -7.697 1.00 81.56 298 ASN A N 1
ATOM 2434 C CA . ASN A 1 298 ? 10.855 17.808 -8.347 1.00 81.56 298 ASN A CA 1
ATOM 2435 C C . ASN A 1 298 ? 9.695 18.480 -7.595 1.00 81.56 298 ASN A C 1
ATOM 2437 O O . ASN A 1 298 ? 9.180 17.943 -6.612 1.00 81.56 298 ASN A O 1
ATOM 2441 N N . GLY A 1 299 ? 9.263 19.630 -8.121 1.00 79.25 299 GLY A N 1
ATOM 2442 C CA . GLY A 1 299 ? 8.041 20.358 -7.752 1.00 79.25 299 GLY A CA 1
ATOM 2443 C C . GLY A 1 299 ? 6.798 19.488 -7.486 1.00 79.25 299 GLY A C 1
ATOM 2444 O O . GLY A 1 299 ? 5.856 19.860 -6.786 1.00 79.25 299 GLY A O 1
ATOM 2445 N N . GLU A 1 300 ? 6.779 18.308 -8.100 1.00 83.06 300 GLU A N 1
ATOM 2446 C CA . GLU A 1 300 ? 5.629 17.428 -8.179 1.00 83.06 300 GLU A CA 1
ATOM 2447 C C . GLU A 1 300 ? 5.747 16.199 -7.272 1.00 83.06 300 GLU A C 1
ATOM 2449 O O . GLU A 1 300 ? 4.760 15.485 -7.130 1.00 83.06 300 GLU A O 1
ATOM 2454 N N . GLY A 1 301 ? 6.889 15.969 -6.616 1.00 86.31 301 GLY A N 1
ATOM 2455 C CA . GLY A 1 301 ? 7.080 14.868 -5.672 1.00 86.31 301 GLY A CA 1
ATOM 2456 C C . GLY A 1 301 ? 8.417 14.132 -5.823 1.00 86.31 301 GLY A C 1
ATOM 2457 O O . GLY A 1 301 ? 9.287 14.531 -6.604 1.00 86.31 301 GLY A O 1
ATOM 2458 N N . PRO A 1 302 ? 8.608 13.047 -5.055 1.00 90.25 302 PRO A N 1
ATOM 2459 C CA . PRO A 1 302 ? 9.773 12.191 -5.181 1.00 90.25 302 PRO A CA 1
ATOM 2460 C C . PRO A 1 302 ? 9.685 11.372 -6.472 1.00 90.25 302 PRO A C 1
ATOM 2462 O O . PRO A 1 302 ? 8.631 10.839 -6.829 1.00 90.25 302 PRO A O 1
ATOM 2465 N N . ILE A 1 303 ? 10.814 11.271 -7.163 1.00 91.31 303 ILE A N 1
ATOM 2466 C CA . ILE A 1 303 ? 10.984 10.505 -8.389 1.00 91.31 303 ILE A CA 1
ATOM 2467 C C . ILE A 1 303 ? 11.746 9.227 -8.060 1.00 91.31 303 ILE A C 1
ATOM 2469 O O . ILE A 1 303 ? 12.853 9.259 -7.513 1.00 91.31 303 ILE A O 1
ATOM 2473 N N . PHE A 1 304 ? 11.170 8.097 -8.443 1.00 92.56 304 PHE A N 1
ATOM 2474 C CA . PHE A 1 304 ? 11.761 6.785 -8.250 1.00 92.56 304 PHE A CA 1
ATOM 2475 C C . PHE A 1 304 ? 12.016 6.078 -9.576 1.00 92.56 304 PHE A C 1
ATOM 2477 O O . PHE A 1 304 ? 11.332 6.296 -10.576 1.00 92.56 304 PHE A O 1
ATOM 2484 N N . MET A 1 305 ? 13.004 5.191 -9.566 1.00 90.75 305 MET A N 1
ATOM 2485 C CA . MET A 1 305 ? 13.217 4.215 -10.627 1.00 90.75 305 MET A CA 1
ATOM 2486 C C . MET A 1 305 ? 12.901 2.828 -10.062 1.00 90.75 305 MET A C 1
ATOM 2488 O O . MET A 1 305 ? 13.544 2.422 -9.084 1.00 90.75 305 MET A O 1
ATOM 2492 N N . PRO A 1 306 ? 11.930 2.092 -10.628 1.00 89.81 306 PRO A N 1
ATOM 2493 C CA . PRO A 1 306 ? 11.690 0.723 -10.219 1.00 89.81 306 PRO A CA 1
ATOM 2494 C C . PRO A 1 306 ? 12.883 -0.161 -10.604 1.00 89.81 306 PRO A C 1
ATOM 2496 O O . PRO A 1 306 ? 13.468 -0.028 -11.679 1.00 89.81 306 PRO A O 1
ATOM 2499 N N . THR A 1 307 ? 13.242 -1.079 -9.715 1.00 87.38 307 THR A N 1
ATOM 2500 C CA . THR A 1 307 ? 14.222 -2.133 -9.960 1.00 87.38 307 THR A CA 1
ATOM 2501 C C . THR A 1 307 ? 13.504 -3.433 -10.263 1.00 87.38 307 THR A C 1
ATOM 2503 O O . THR A 1 307 ? 12.451 -3.735 -9.693 1.00 87.38 307 THR A O 1
ATOM 2506 N N . PHE A 1 308 ? 14.083 -4.216 -11.167 1.00 85.94 308 PHE A N 1
ATOM 2507 C CA . PHE A 1 308 ? 13.484 -5.445 -11.655 1.00 85.94 308 PHE A CA 1
ATOM 2508 C C . PHE A 1 308 ? 14.498 -6.581 -11.662 1.00 85.94 308 PHE A C 1
ATOM 2510 O O . PHE A 1 308 ? 15.639 -6.412 -12.082 1.00 85.94 308 PHE A O 1
ATOM 2517 N N . LEU A 1 309 ? 14.043 -7.764 -11.265 1.00 85.00 309 LEU A N 1
ATOM 2518 C CA . LEU A 1 309 ? 14.793 -9.010 -11.352 1.00 85.00 309 LEU A CA 1
ATOM 2519 C C . LEU A 1 309 ? 14.263 -9.857 -12.505 1.00 85.00 309 LEU A C 1
ATOM 2521 O O . LEU A 1 309 ? 13.051 -10.018 -12.653 1.00 85.00 309 LEU A O 1
ATOM 2525 N N . ARG A 1 310 ? 15.159 -10.452 -13.300 1.00 79.56 310 ARG A N 1
ATOM 2526 C CA . ARG A 1 310 ? 14.776 -11.453 -14.306 1.00 79.56 310 ARG A CA 1
ATOM 2527 C C . ARG A 1 310 ? 14.164 -12.667 -13.614 1.00 79.56 310 ARG A C 1
ATOM 2529 O O . ARG A 1 310 ? 14.766 -13.223 -12.697 1.00 79.56 310 ARG A O 1
ATOM 2536 N N . LEU A 1 311 ? 13.029 -13.143 -14.111 1.00 74.75 311 LEU A N 1
ATOM 2537 C CA . LEU A 1 311 ? 12.541 -14.472 -13.765 1.00 74.75 311 LEU A CA 1
ATOM 2538 C C . LEU A 1 311 ? 13.316 -15.500 -14.592 1.00 74.75 311 LEU A C 1
ATOM 2540 O O . LEU A 1 311 ? 13.310 -15.441 -15.824 1.00 74.75 311 LEU A O 1
ATOM 2544 N N . SER A 1 312 ? 14.003 -16.438 -13.935 1.00 68.50 312 SER A N 1
ATOM 2545 C CA . SER A 1 312 ? 14.537 -17.600 -14.644 1.00 68.50 312 SER A CA 1
ATOM 2546 C C . SER A 1 312 ? 13.372 -18.327 -15.313 1.00 68.50 312 SER A C 1
ATOM 2548 O O . SER A 1 312 ? 12.315 -18.514 -14.701 1.00 68.50 312 SER A O 1
ATOM 2550 N N . ARG A 1 313 ? 13.539 -18.741 -16.579 1.00 64.56 313 ARG A N 1
ATOM 2551 C CA . ARG A 1 313 ? 12.649 -19.765 -17.130 1.00 64.56 313 ARG A CA 1
ATOM 2552 C C . ARG A 1 313 ? 12.793 -20.946 -16.182 1.00 64.56 313 ARG A C 1
ATOM 2554 O O . ARG A 1 313 ? 13.894 -21.473 -16.030 1.00 64.56 313 ARG A O 1
ATOM 2561 N N . ALA A 1 314 ? 11.716 -21.308 -15.489 1.00 58.12 314 ALA A N 1
ATOM 2562 C CA . ALA A 1 314 ? 11.665 -22.606 -14.847 1.00 58.12 314 ALA A CA 1
ATOM 2563 C C . ALA A 1 314 ? 11.935 -23.591 -15.981 1.00 58.12 314 ALA A C 1
ATOM 2565 O O . ALA A 1 314 ? 11.130 -23.683 -16.908 1.00 58.12 314 ALA A O 1
ATOM 2566 N N . VAL A 1 315 ? 13.124 -24.199 -15.986 1.00 53.09 315 VAL A N 1
ATOM 2567 C CA . VAL A 1 315 ? 13.457 -25.252 -16.937 1.00 53.09 315 VAL A CA 1
ATOM 2568 C C . VAL A 1 315 ? 12.410 -26.307 -16.662 1.00 53.09 315 VAL A C 1
ATOM 2570 O O . VAL A 1 315 ? 12.414 -26.926 -15.599 1.00 53.09 315 VAL A O 1
ATOM 2573 N N . GLY A 1 316 ? 11.418 -26.370 -17.544 1.00 48.56 316 GLY A N 1
ATOM 2574 C CA . GLY A 1 316 ? 10.287 -27.249 -17.387 1.00 48.56 316 GLY A CA 1
ATOM 2575 C C . GLY A 1 316 ? 10.812 -28.666 -17.440 1.00 48.56 316 GLY A C 1
ATOM 2576 O O . GLY A 1 316 ? 10.900 -29.247 -18.514 1.00 48.56 316 GLY A O 1
ATOM 2577 N N . ASN A 1 317 ? 11.102 -29.246 -16.280 1.00 41.66 317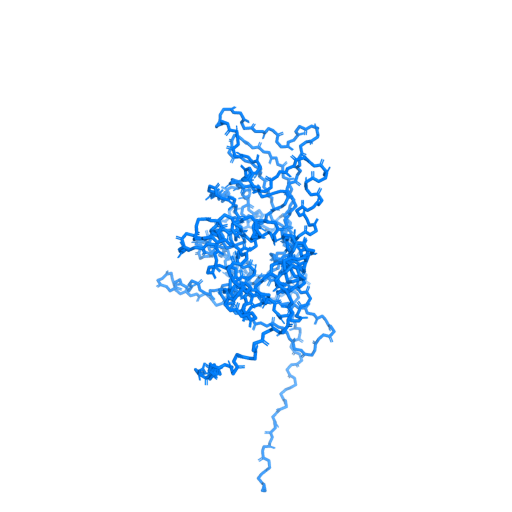 ASN A N 1
ATOM 2578 C CA . ASN A 1 317 ? 10.965 -30.676 -16.096 1.00 41.66 317 ASN A CA 1
ATOM 2579 C C . ASN A 1 317 ? 9.460 -30.950 -16.098 1.00 41.66 317 ASN A C 1
ATOM 2581 O O . ASN A 1 317 ? 8.855 -31.242 -15.070 1.00 41.66 317 ASN A O 1
ATOM 2585 N N . ILE A 1 318 ? 8.843 -30.789 -17.269 1.00 45.22 318 ILE A N 1
ATOM 2586 C CA . ILE A 1 318 ? 7.564 -31.401 -17.580 1.00 45.22 318 ILE A CA 1
ATOM 2587 C C . ILE A 1 318 ? 7.906 -32.882 -17.720 1.00 45.22 318 ILE A C 1
ATOM 2589 O O . ILE A 1 318 ? 8.133 -33.397 -18.809 1.00 45.22 318 ILE A O 1
ATOM 2593 N N . THR A 1 319 ? 8.056 -33.574 -16.592 1.00 45.09 319 THR A N 1
ATOM 2594 C CA . THR A 1 319 ? 7.788 -35.003 -16.601 1.00 45.09 319 THR A CA 1
ATOM 2595 C C . THR A 1 319 ? 6.287 -35.090 -16.784 1.00 45.09 319 THR A C 1
ATOM 2597 O O . THR A 1 319 ? 5.543 -34.881 -15.827 1.00 45.09 319 THR A O 1
ATOM 2600 N N . ASP A 1 320 ? 5.862 -35.309 -18.027 1.00 38.69 320 ASP A N 1
ATOM 2601 C CA . ASP A 1 320 ? 4.523 -35.778 -18.358 1.00 38.69 320 ASP A CA 1
ATOM 2602 C C . ASP A 1 320 ? 4.284 -37.080 -17.583 1.00 38.69 320 ASP A C 1
ATOM 2604 O O . ASP A 1 320 ? 4.491 -38.187 -18.082 1.00 38.69 320 ASP A O 1
ATOM 2608 N N . THR A 1 321 ? 3.852 -36.975 -16.330 1.00 43.38 321 THR A N 1
ATOM 2609 C CA . THR A 1 321 ? 3.143 -38.052 -15.655 1.00 43.38 321 THR A CA 1
ATOM 2610 C C . THR A 1 321 ? 1.754 -38.089 -16.265 1.00 43.38 321 THR A C 1
ATOM 2612 O O . THR A 1 321 ? 0.769 -37.599 -15.716 1.00 43.38 321 THR A O 1
ATOM 2615 N N . THR A 1 322 ? 1.698 -38.683 -17.453 1.00 41.81 322 THR A N 1
ATOM 2616 C CA . THR A 1 322 ? 0.497 -39.295 -18.004 1.00 41.81 322 THR A CA 1
ATOM 2617 C C . THR A 1 322 ? 0.044 -40.364 -17.013 1.00 41.81 322 THR A C 1
ATOM 2619 O O . THR A 1 322 ? 0.420 -41.528 -17.084 1.00 41.81 322 THR A O 1
ATOM 2622 N N . GLY A 1 323 ? -0.727 -39.938 -16.013 1.00 40.03 323 GLY A N 1
ATOM 2623 C CA . GLY A 1 323 ? -1.475 -40.832 -15.150 1.00 40.03 323 GLY A CA 1
ATOM 2624 C C . GLY A 1 323 ? -2.517 -41.540 -16.001 1.00 40.03 323 GLY A C 1
ATOM 2625 O O . GLY A 1 323 ? -3.590 -40.997 -16.258 1.00 40.03 323 GLY A O 1
ATOM 2626 N N . THR A 1 324 ? -2.184 -42.743 -16.459 1.00 40.53 324 THR A N 1
ATOM 2627 C CA . THR A 1 324 ? -3.161 -43.767 -16.811 1.00 40.53 324 THR A CA 1
ATOM 2628 C C . THR A 1 324 ? -4.096 -43.941 -15.621 1.00 40.53 324 THR A C 1
ATOM 2630 O O . THR A 1 324 ? -3.704 -44.458 -14.578 1.00 40.53 324 THR A O 1
ATOM 2633 N N . LEU A 1 325 ? -5.327 -43.457 -15.776 1.00 41.81 325 LEU A N 1
ATOM 2634 C CA . LEU A 1 325 ? -6.464 -43.873 -14.969 1.00 41.81 325 LEU A CA 1
ATOM 2635 C C . LEU A 1 325 ? -6.686 -45.364 -15.247 1.00 41.81 325 LEU A C 1
ATOM 2637 O O . LEU A 1 325 ? -7.332 -45.722 -16.231 1.00 41.81 325 LEU A O 1
ATOM 2641 N N . GLU A 1 326 ? -6.102 -46.226 -14.416 1.00 41.97 326 GLU A N 1
ATOM 2642 C CA . GLU A 1 326 ? -6.600 -47.587 -14.252 1.00 41.97 326 GLU A CA 1
ATOM 2643 C C . GLU A 1 326 ? -7.962 -47.495 -13.563 1.00 41.97 326 GLU A C 1
ATOM 2645 O O . GLU A 1 326 ? -8.110 -46.947 -12.470 1.00 41.97 326 GLU A O 1
ATOM 2650 N N . SER A 1 327 ? -8.971 -47.953 -14.290 1.00 50.94 327 SER A N 1
ATOM 2651 C CA . SER A 1 327 ? -10.306 -48.239 -13.799 1.00 50.94 327 SER A CA 1
ATOM 2652 C C . SER A 1 327 ? -10.265 -49.443 -12.864 1.00 50.94 327 SER A C 1
ATOM 2654 O O . SER A 1 327 ? -9.862 -50.511 -13.320 1.00 50.94 327 SER A O 1
ATOM 2656 N N . ASP A 1 328 ? -10.757 -49.270 -11.640 1.00 48.00 328 ASP A N 1
ATOM 2657 C CA . ASP A 1 328 ? -11.453 -50.296 -10.853 1.00 48.00 328 ASP A CA 1
ATOM 2658 C C . ASP A 1 328 ? -12.548 -49.640 -9.998 1.00 48.00 328 ASP A C 1
ATOM 2660 O O . ASP A 1 328 ? -12.262 -48.604 -9.347 1.00 48.00 328 ASP A O 1
#

Secondary structure (DSSP, 8-state):
-----------------S-HHHHHHHHHHS-TT-HHHHHHHHTT-HHHHHTT-SHHHHHHHHHHHHHHTTB---TT---HHHHHHHHIIIIIT--STTSHHHHHHHHHHHHHHHHHHH---TTS-SGGGG--GGG---TTSTT---PEEPGGGGGEEE--S---TT---TT-EEEEE--TT-SS-EEEEGGG-HHHHHBBSEES--SEEEEE-SSTT-EEEEE-TT--BHHHHHHHHHTTTTPBPPHHHHHHHHHTTTHHHHHSS--S-HHHHHHHTTBHHHHHHHEEEEEEEEEEEETTEEEEEEEEEEPP----------------

Sequence (328 aa):
MLSHYADYTSPRQTECKLPNELLLLVKEHIPLADLRTHVCYYHTCKTIASFYGDNSQQAEFWRRSCSFAGIGWLKADSSWKEIAFETIARDGFCSHPRCGGALLDWNTKQIQLAMCKYNWDPEDGAWDAMLDPEDAIEWTLPGYPIPVFNPIFQDIKFKSEHLPPWYHDPYDAKFRVDDPDAPLTYVRQLSAHPVAIRSFATFPSVRRVNFHAITLGHEHRFQSLMGLTVWDIVRGFQNDLDRELSITELLNLLSGPFADIFRRESSSDFVDDLERFSTLRGLWSATRWEGAYFLTSNGEGPIFMPTFLRLSRAVGNITDTTGTLESD

Foldseek 3Di:
DDDPPPPPPPPPLPPPPDPLVVLLVVVVPQPLQPLLVLLVQCPNDPSSVCSCDPPVSVQLSLLQNCLLLQFFDDPPDDGSNVLSNLQNVQWCPPPPCQAHVNLSVVLNVLQVVLCVQQVDDCSVAQPCLPADLVRFDFCPDPRHDPWFFRQQLQQKAFDLDDDPPVDQDLQRIWRWDDDVPDPDIDIDGQVSNSSQQRGARTRVFHQWEWEPLQDPVDIQIFGDNRGHGPNSVVNSVSVQQAPFDDPVSVVCCCVDLNVCVQPDDPDPPSVVLCVLVRGNSSVRNQWGFRGWDFDTADSGGTYIYTDIDGDDPPPPPPPPPPPDPDDD